Protein AF-A0AAD9ZZ62-F1 (afdb_monomer_lite)

Sequence (257 aa):
MYRARDDSSIMKVKVLEKELGNLLMMKELYWKQRSRADWMVAGDKNTNFFHARATARKRKNEIMRLVDEDGNVHEDEDDITRVVCNYFSDLFSSSLPSECDLNAATQFIRNRFDREMVDLLSSEFTSVEVRAAVFGLGPSKAPGPDGFQALLFSRSLGMWWGGISLGPISPSSVVYKVISKAIANCMKLVLTKLVSPNQSAFILGLHIFDNVIVAFEALHLLGNRKKGSKDFAALKLDMSKAYGRIKWGFVEMILRK

Foldseek 3Di:
DDDPDDVVVVVVVVVVVVVVVVVVVVVVVVVVVVVVVVCVVQCVDPDPVVVVVVVVVCVVPPCQWDAAPVGDIDRDPVVVVVRVVVVLVCLLVPDPDDPVRLCVVLVPQPFADDPVLVCLLPDDDDPVLLVCLLVVQDQADADDVVRDTSVVVSVVVVVVVVPDDDDDDDPPVVVVSSVVSSSVVSVLVCCVVRDDPQDQPPHPPRDPVVNVVVVVVVVVVLVPDDPDPDNDDDDDDDDDPVVSNDDPVSVVVRNVD

InterPro domains:
  IPR052343 Diverse Retrotransposon and Effector-Associated Protein [PTHR46890] (51-254)

pLDDT: mean 72.09, std 13.04, range [35.94, 93.75]

Radius of gyration: 29.81 Å; chains: 1; bounding box: 63×67×81 Å

Secondary structure (DSSP, 8-state):
------HHHHHHHHHHHHHHHHHHHHHHHHHHHHHTHHHHHHSSS--HHHHHHHHHHHHHH----EE-TTS-EE-SHHHHHHHHHHHHHHHHH-----HHHHHHHHTT------HHHHHHHHSPPPHHHHHHHHHTS-TTPPP-TT---HHHHHHHHHHHTTT--------HHHHHHHHHHHHHHHHHHHHHHHS-TT--TTSTT--HHHHHHHHHHHHHHHHT--SSS----------TTGGGS--HHHHHHHHH-

Structure (mmCIF, N/CA/C/O backbone):
data_AF-A0AAD9ZZ62-F1
#
_entry.id   AF-A0AAD9ZZ62-F1
#
loop_
_atom_site.group_PDB
_atom_site.id
_atom_site.type_symbol
_atom_site.label_atom_id
_atom_site.label_alt_id
_atom_site.label_comp_id
_atom_site.label_asym_id
_atom_site.label_entity_id
_atom_site.label_seq_id
_atom_site.pdbx_PDB_ins_code
_atom_site.Cartn_x
_atom_site.Cartn_y
_atom_site.Cartn_z
_atom_site.occupancy
_atom_site.B_iso_or_equiv
_atom_site.auth_seq_id
_atom_site.auth_comp_id
_atom_site.auth_asym_id
_atom_site.auth_atom_id
_atom_site.pdbx_PDB_model_num
ATOM 1 N N . MET A 1 1 ? 39.679 37.013 55.336 1.00 39.06 1 MET A N 1
ATOM 2 C CA . MET A 1 1 ? 39.313 35.772 56.055 1.00 39.06 1 MET A CA 1
ATOM 3 C C . MET A 1 1 ? 38.484 34.898 55.128 1.00 39.06 1 MET A C 1
ATOM 5 O O . MET A 1 1 ? 37.361 35.265 54.804 1.00 39.06 1 MET A O 1
ATOM 9 N N . TYR A 1 2 ? 39.057 33.799 54.640 1.00 43.22 2 TYR A N 1
ATOM 10 C CA . TYR A 1 2 ? 38.335 32.794 53.859 1.00 43.22 2 TYR A CA 1
ATOM 11 C C . TYR A 1 2 ? 37.293 32.119 54.764 1.00 43.22 2 TYR A C 1
ATOM 13 O O . TYR A 1 2 ? 37.652 31.588 55.812 1.00 43.22 2 TYR A O 1
ATOM 21 N N . ARG A 1 3 ? 36.005 32.172 54.393 1.00 55.84 3 ARG A N 1
ATOM 22 C CA . ARG A 1 3 ? 34.944 31.416 55.077 1.00 55.84 3 ARG A CA 1
ATOM 23 C C . ARG A 1 3 ? 35.266 29.928 54.935 1.00 55.84 3 ARG A C 1
ATOM 25 O O . ARG A 1 3 ? 35.306 29.428 53.812 1.00 55.84 3 ARG A O 1
ATOM 32 N N . ALA A 1 4 ? 35.525 29.257 56.056 1.00 57.19 4 ALA A N 1
ATOM 33 C CA . ALA A 1 4 ? 35.672 27.810 56.108 1.00 57.19 4 ALA A CA 1
ATOM 34 C C . ALA A 1 4 ? 34.450 27.176 55.429 1.00 57.19 4 ALA A C 1
ATOM 36 O O . ALA A 1 4 ? 33.310 27.469 55.795 1.00 57.19 4 ALA A O 1
ATOM 37 N N . ARG A 1 5 ? 34.684 26.383 54.378 1.00 59.97 5 ARG A N 1
ATOM 38 C CA . ARG A 1 5 ? 33.628 25.566 53.783 1.00 59.97 5 ARG A CA 1
ATOM 39 C C . ARG A 1 5 ? 33.163 24.595 54.864 1.00 59.97 5 ARG A C 1
ATOM 41 O O . ARG A 1 5 ? 33.974 23.862 55.408 1.00 59.97 5 ARG A O 1
ATOM 48 N N . ASP A 1 6 ? 31.879 24.646 55.182 1.00 68.69 6 ASP A N 1
ATOM 49 C CA . ASP A 1 6 ? 31.236 23.776 56.159 1.00 68.69 6 ASP A CA 1
ATOM 50 C C . ASP A 1 6 ? 31.351 22.304 55.716 1.00 68.69 6 ASP A C 1
ATOM 52 O O . ASP A 1 6 ? 30.724 21.883 54.738 1.00 68.69 6 ASP A O 1
ATOM 56 N N . ASP A 1 7 ? 32.179 21.529 56.421 1.00 71.62 7 ASP A N 1
ATOM 57 C CA . ASP A 1 7 ? 32.436 20.109 56.148 1.00 71.62 7 ASP A CA 1
ATOM 58 C C . ASP A 1 7 ? 31.151 19.264 56.181 1.00 71.62 7 ASP A C 1
ATOM 60 O O . ASP A 1 7 ? 31.030 18.285 55.439 1.00 71.62 7 ASP A O 1
ATOM 64 N N . SER A 1 8 ? 30.143 19.677 56.960 1.00 76.06 8 SER A N 1
ATOM 65 C CA . SER A 1 8 ? 28.822 19.032 57.004 1.00 76.06 8 SER A CA 1
ATOM 66 C C . SER A 1 8 ? 28.089 19.156 55.669 1.00 76.06 8 SER A C 1
ATOM 68 O O . SER A 1 8 ? 27.498 18.197 55.164 1.00 76.06 8 SER A O 1
ATOM 70 N N . SER A 1 9 ? 28.179 20.331 55.048 1.00 74.81 9 SER A N 1
ATOM 71 C CA . SER A 1 9 ? 27.591 20.599 53.738 1.00 74.81 9 SER A CA 1
ATOM 72 C C . SER A 1 9 ? 28.303 19.810 52.631 1.00 74.81 9 SER A C 1
ATOM 74 O O . SER A 1 9 ? 27.642 19.238 51.765 1.00 74.81 9 SER A O 1
ATOM 76 N N . ILE A 1 10 ? 29.634 19.685 52.695 1.00 80.19 10 ILE A N 1
ATOM 77 C CA . ILE A 1 10 ? 30.416 18.859 51.754 1.00 80.19 10 ILE A CA 1
ATOM 78 C C . ILE A 1 10 ? 30.042 17.377 51.885 1.00 80.19 10 ILE A C 1
ATOM 80 O O . ILE A 1 10 ? 29.904 16.674 50.881 1.00 80.19 10 ILE A O 1
ATOM 84 N N . MET A 1 11 ? 29.855 16.890 53.112 1.00 81.75 11 MET A N 1
ATOM 85 C CA . MET A 1 11 ? 29.499 15.495 53.363 1.00 81.75 11 MET A CA 1
ATOM 86 C C . MET A 1 11 ? 28.097 15.160 52.837 1.00 81.75 11 MET A C 1
ATOM 88 O O . MET A 1 11 ? 27.914 14.111 52.221 1.00 81.75 11 MET A O 1
ATOM 92 N N . LYS A 1 12 ? 27.130 16.075 52.986 1.00 83.69 12 LYS A N 1
ATOM 93 C CA . LYS A 1 12 ? 25.776 15.926 52.420 1.00 83.69 12 LYS A CA 1
ATOM 94 C C . LYS A 1 12 ? 25.781 15.866 50.894 1.00 83.69 12 LYS A C 1
ATOM 96 O O . LYS A 1 12 ? 25.096 15.019 50.328 1.00 83.69 12 LYS A O 1
ATOM 101 N N . VAL A 1 13 ? 26.573 16.713 50.233 1.00 85.12 13 VAL A N 1
ATOM 102 C CA . VAL A 1 13 ? 26.699 16.697 48.764 1.00 85.12 13 VAL A CA 1
ATOM 103 C C . VAL A 1 13 ? 27.231 15.345 48.281 1.00 85.12 13 VAL A C 1
ATOM 105 O O . VAL A 1 13 ? 26.630 14.741 47.399 1.00 85.12 13 VAL A O 1
ATOM 108 N N . LYS A 1 14 ? 28.274 14.805 48.925 1.00 84.12 14 LYS A N 1
ATOM 109 C CA . LYS A 1 14 ? 28.841 13.492 48.564 1.00 84.12 14 LYS A CA 1
ATOM 110 C C . LYS A 1 14 ? 27.854 12.332 48.729 1.00 84.12 14 LYS A C 1
ATOM 112 O O . LYS A 1 14 ? 27.876 11.387 47.943 1.00 84.12 14 LYS A O 1
ATOM 117 N N . VAL A 1 15 ? 27.002 12.377 49.755 1.00 92.12 15 VAL A N 1
ATOM 118 C CA . VAL A 1 15 ? 25.965 11.353 49.969 1.00 92.12 15 VAL A CA 1
ATOM 119 C C . VAL A 1 15 ? 24.901 11.427 48.876 1.00 92.12 15 VAL A C 1
ATOM 121 O O . VAL A 1 15 ? 24.577 10.402 48.280 1.00 92.12 15 VAL A O 1
ATOM 124 N N . LEU A 1 16 ? 24.423 12.632 48.554 1.00 88.44 16 LEU A N 1
ATOM 125 C CA . LEU A 1 16 ? 23.418 12.841 47.508 1.00 88.44 16 LEU A CA 1
ATOM 126 C C . LEU A 1 16 ? 23.942 12.460 46.117 1.00 88.44 16 LEU A C 1
ATOM 128 O O . LEU A 1 16 ? 23.209 11.864 45.334 1.00 88.44 16 LEU A O 1
ATOM 132 N N . GLU A 1 17 ? 25.213 12.734 45.813 1.00 89.62 17 GLU A N 1
ATOM 133 C CA . GLU A 1 17 ? 25.855 12.286 44.568 1.00 89.62 17 GLU A CA 1
ATOM 134 C C . GLU A 1 17 ? 25.886 10.756 44.460 1.00 89.62 17 GLU A C 1
ATOM 136 O O . GLU A 1 17 ? 25.609 10.196 43.396 1.00 89.62 17 GLU A O 1
ATOM 141 N N . LYS A 1 18 ? 26.164 10.062 45.570 1.00 93.75 18 LYS A N 1
ATOM 142 C CA . LYS A 1 18 ? 26.158 8.595 45.618 1.00 93.75 18 LYS A CA 1
ATOM 143 C C . LYS A 1 18 ? 24.750 8.024 45.441 1.00 93.75 18 LYS A C 1
ATOM 145 O O . LYS A 1 18 ? 24.569 7.058 44.700 1.00 93.75 18 LYS A O 1
ATOM 150 N N . GLU A 1 19 ? 23.753 8.614 46.095 1.00 93.44 19 GLU A N 1
ATOM 151 C CA . GLU A 1 19 ? 22.349 8.221 45.931 1.00 93.44 19 GLU A CA 1
ATOM 152 C C . GLU A 1 19 ? 21.858 8.459 44.501 1.00 93.44 19 GLU A C 1
ATOM 154 O O . GLU A 1 19 ? 21.236 7.575 43.910 1.00 93.44 19 GLU A O 1
ATOM 159 N N . LEU A 1 20 ? 22.202 9.604 43.907 1.00 90.94 20 LEU A N 1
ATOM 160 C CA . LEU A 1 20 ? 21.884 9.912 42.516 1.00 90.94 20 LEU A CA 1
ATOM 161 C C . LEU A 1 20 ? 22.521 8.896 41.559 1.00 90.94 20 LEU A C 1
ATOM 163 O O . LEU A 1 20 ? 21.843 8.412 40.653 1.00 90.94 20 LEU A O 1
ATOM 167 N N . GLY A 1 21 ? 23.785 8.523 41.783 1.00 92.62 21 GLY A N 1
ATOM 168 C CA . GLY A 1 21 ? 24.468 7.485 41.007 1.00 92.62 21 GLY A CA 1
ATOM 169 C C . GLY A 1 21 ? 23.744 6.136 41.060 1.00 92.62 21 GLY A C 1
ATOM 170 O O . GLY A 1 21 ? 23.514 5.513 40.022 1.00 92.62 21 GLY A O 1
ATOM 171 N N . ASN A 1 22 ? 23.293 5.721 42.246 1.00 93.06 22 ASN A N 1
ATOM 172 C CA . ASN A 1 22 ? 22.526 4.484 42.414 1.00 93.06 22 ASN A CA 1
ATOM 173 C C . ASN A 1 22 ? 21.172 4.537 41.689 1.00 93.06 22 ASN A C 1
ATOM 175 O O . ASN A 1 22 ? 20.790 3.577 41.017 1.00 93.06 22 ASN A O 1
ATOM 179 N N . LEU A 1 23 ? 20.455 5.662 41.783 1.00 90.75 23 LEU A N 1
ATOM 180 C CA . LEU A 1 23 ? 19.170 5.851 41.103 1.00 90.75 23 LEU A CA 1
ATOM 181 C C . LEU A 1 23 ? 19.322 5.845 39.579 1.00 90.75 23 LEU A C 1
ATOM 183 O O . LEU A 1 23 ? 18.497 5.249 38.884 1.00 90.75 23 LEU A O 1
ATOM 187 N N . LEU A 1 24 ? 20.378 6.469 39.052 1.00 85.06 24 LEU A N 1
ATOM 188 C CA . LEU A 1 24 ? 20.689 6.448 37.623 1.00 85.06 24 LEU A CA 1
ATOM 189 C C . LEU A 1 24 ? 21.005 5.029 37.147 1.00 85.06 24 LEU A C 1
ATOM 191 O O . LEU A 1 24 ? 20.433 4.596 36.150 1.00 85.06 24 LEU A O 1
ATOM 195 N N . MET A 1 25 ? 21.804 4.268 37.898 1.00 88.12 25 MET A N 1
ATOM 196 C CA . MET A 1 25 ? 22.108 2.872 37.573 1.00 88.12 25 MET A CA 1
ATOM 197 C C . MET A 1 25 ? 20.857 1.980 37.607 1.00 88.12 25 MET A C 1
ATOM 199 O O . MET A 1 25 ? 20.641 1.174 36.700 1.00 88.12 25 MET A O 1
ATOM 203 N N . MET A 1 26 ? 19.983 2.142 38.607 1.00 84.88 26 MET A N 1
ATOM 204 C CA . MET A 1 26 ? 18.697 1.431 38.650 1.00 84.88 26 MET A CA 1
ATOM 205 C C . MET A 1 26 ? 17.806 1.805 37.463 1.00 84.88 26 MET A C 1
ATOM 207 O O . MET A 1 26 ? 17.164 0.933 36.878 1.00 84.88 26 MET A O 1
ATOM 211 N N . LYS A 1 27 ? 17.786 3.083 37.072 1.00 81.88 27 LYS A N 1
ATOM 212 C CA . LYS A 1 27 ? 17.042 3.565 35.904 1.00 81.88 27 LYS A CA 1
ATOM 213 C C . LYS A 1 27 ? 17.617 2.988 34.609 1.00 81.88 27 LYS A C 1
ATOM 215 O O . LYS A 1 27 ? 16.846 2.543 33.765 1.00 81.88 27 LYS A O 1
ATOM 220 N N . GLU A 1 28 ? 18.936 2.922 34.455 1.00 78.12 28 GLU A N 1
ATOM 221 C CA . GLU A 1 28 ? 19.589 2.279 33.309 1.00 78.12 28 GLU A CA 1
ATOM 222 C C . GLU A 1 28 ? 19.266 0.789 33.224 1.00 78.12 28 GLU A C 1
ATOM 224 O O . GLU A 1 28 ? 18.876 0.315 32.160 1.00 78.12 28 GLU A O 1
ATOM 229 N N . LEU A 1 29 ? 19.343 0.053 34.336 1.00 78.38 29 LEU A N 1
ATOM 230 C CA . LEU A 1 29 ? 18.958 -1.361 34.387 1.00 78.38 29 LEU A CA 1
ATOM 231 C C . LEU A 1 29 ? 17.477 -1.557 34.043 1.00 78.38 29 LEU A C 1
ATOM 233 O O . LEU A 1 29 ? 17.135 -2.444 33.258 1.00 78.38 29 LEU A O 1
ATOM 237 N N . TYR A 1 30 ? 16.608 -0.694 34.566 1.00 79.62 30 TYR A N 1
ATOM 238 C CA . TYR A 1 30 ? 15.181 -0.681 34.256 1.00 79.62 30 TYR A CA 1
ATOM 239 C C . TYR A 1 30 ? 14.919 -0.456 32.759 1.00 79.62 30 TYR A C 1
ATOM 241 O O . TYR A 1 30 ? 14.157 -1.198 32.132 1.00 79.62 30 TYR A O 1
ATOM 249 N N . TRP A 1 31 ? 15.584 0.530 32.148 1.00 66.25 31 TRP A N 1
ATOM 250 C CA . TRP A 1 31 ? 15.459 0.796 30.714 1.00 66.25 31 TRP A CA 1
ATOM 251 C C . TRP A 1 31 ? 16.121 -0.279 29.856 1.00 66.25 31 TRP A C 1
ATOM 253 O O . TRP A 1 31 ? 15.581 -0.599 28.802 1.00 66.25 31 TRP A O 1
ATOM 263 N N . LYS A 1 32 ? 17.213 -0.901 30.310 1.00 69.56 32 LYS A N 1
ATOM 264 C CA . LYS A 1 32 ? 17.862 -2.038 29.639 1.00 69.56 32 LYS A CA 1
ATOM 265 C C . LYS A 1 32 ? 16.954 -3.271 29.604 1.00 69.56 32 LYS A C 1
ATOM 267 O O . LYS A 1 32 ? 16.854 -3.925 28.570 1.00 69.56 32 LYS A O 1
ATOM 272 N N . GLN A 1 33 ? 16.229 -3.555 30.687 1.00 65.31 33 GLN A N 1
ATOM 273 C CA . GLN A 1 33 ? 15.218 -4.619 30.701 1.00 65.31 33 GLN A CA 1
ATOM 274 C C . GLN A 1 33 ? 14.032 -4.300 29.776 1.00 65.31 33 GLN A C 1
ATOM 276 O O . GLN A 1 33 ? 13.559 -5.179 29.051 1.00 65.31 33 GLN A O 1
ATOM 281 N N . ARG A 1 34 ? 13.560 -3.043 29.744 1.00 65.75 34 ARG A N 1
ATOM 282 C CA . ARG A 1 34 ? 12.452 -2.623 28.860 1.00 65.75 34 ARG A CA 1
ATOM 283 C C . ARG A 1 34 ? 12.842 -2.521 27.388 1.00 65.75 34 ARG A C 1
ATOM 285 O O . ARG A 1 34 ? 11.991 -2.775 26.538 1.00 65.75 34 ARG A O 1
ATOM 292 N N . SER A 1 35 ? 14.091 -2.176 27.078 1.00 65.94 35 SER A N 1
ATOM 293 C CA . SER A 1 35 ? 14.568 -2.010 25.700 1.00 65.94 35 SER A CA 1
ATOM 294 C C . SER A 1 35 ? 14.632 -3.328 24.937 1.00 65.94 35 SER A C 1
ATOM 296 O O . SER A 1 35 ? 14.708 -3.313 23.711 1.00 65.94 35 SER A O 1
ATOM 298 N N . ARG A 1 36 ? 14.583 -4.470 25.645 1.00 61.28 36 ARG A N 1
ATOM 299 C CA . ARG A 1 36 ? 14.732 -5.806 25.056 1.00 61.28 36 ARG A CA 1
ATOM 300 C C . ARG A 1 36 ? 16.012 -5.909 24.208 1.00 61.28 36 ARG A C 1
ATOM 302 O O . ARG A 1 36 ? 16.045 -6.668 23.251 1.00 61.28 36 ARG A O 1
ATOM 309 N N . ALA A 1 37 ? 17.082 -5.182 24.534 1.00 56.62 37 ALA A N 1
ATOM 310 C CA . ALA A 1 37 ? 18.334 -5.260 23.772 1.00 56.62 37 ALA A CA 1
ATOM 311 C C . ALA A 1 37 ? 18.908 -6.693 23.743 1.00 56.62 37 ALA A C 1
ATOM 313 O O . ALA A 1 37 ? 19.398 -7.144 22.710 1.00 56.62 37 ALA A O 1
ATOM 314 N N . ASP A 1 38 ? 18.727 -7.458 24.826 1.00 54.91 38 ASP A N 1
ATOM 315 C CA . ASP A 1 38 ? 19.093 -8.879 24.880 1.00 54.91 38 ASP A CA 1
ATOM 316 C C . ASP A 1 38 ? 18.271 -9.743 23.901 1.00 54.91 38 ASP A C 1
ATOM 318 O O . ASP A 1 38 ? 18.786 -10.725 23.372 1.00 54.91 38 ASP A O 1
ATOM 322 N N . TRP A 1 39 ? 17.025 -9.361 23.572 1.00 55.59 39 TRP A N 1
ATOM 323 C CA . TRP A 1 39 ? 16.244 -10.009 22.504 1.00 55.59 39 TRP A CA 1
ATOM 324 C C . TRP A 1 39 ? 16.904 -9.825 21.137 1.00 55.59 39 TRP A C 1
ATOM 326 O O . TRP A 1 39 ? 16.922 -10.765 20.349 1.00 55.59 39 TRP A O 1
ATOM 336 N N . MET A 1 40 ? 17.473 -8.649 20.871 1.00 50.44 40 MET A N 1
ATOM 337 C CA . MET A 1 40 ? 18.121 -8.346 19.594 1.00 50.44 40 MET A CA 1
ATOM 338 C C . MET A 1 40 ? 19.390 -9.188 19.388 1.00 50.44 40 MET A C 1
ATOM 340 O O . MET A 1 40 ? 19.696 -9.569 18.266 1.00 50.44 40 MET A O 1
ATOM 344 N N . VAL A 1 41 ? 20.098 -9.533 20.471 1.00 57.47 41 VAL A N 1
ATOM 345 C CA . VAL A 1 41 ? 21.346 -10.317 20.415 1.00 57.47 41 VAL A CA 1
ATOM 346 C C . VAL A 1 41 ? 21.102 -11.827 20.521 1.00 57.47 41 VAL A C 1
ATOM 348 O O . VAL A 1 41 ? 21.755 -12.606 19.827 1.00 57.47 41 VAL A O 1
ATOM 351 N N . ALA A 1 42 ? 20.190 -12.265 21.394 1.00 57.53 42 ALA A N 1
ATOM 352 C CA . ALA A 1 42 ? 19.920 -13.686 21.635 1.00 57.53 42 ALA A CA 1
ATOM 353 C C . ALA A 1 42 ? 18.839 -14.268 20.712 1.00 57.53 42 ALA A C 1
ATOM 355 O O . ALA A 1 42 ? 18.819 -15.478 20.489 1.00 57.53 42 ALA A O 1
ATOM 356 N N . GLY A 1 43 ? 17.945 -13.426 20.184 1.00 54.88 43 GLY A N 1
ATOM 357 C CA . GLY A 1 43 ? 16.888 -13.819 19.252 1.00 54.88 43 GLY A CA 1
ATOM 358 C C . GLY A 1 43 ? 17.352 -13.976 17.803 1.00 54.88 43 GLY A C 1
ATOM 359 O O . GLY A 1 43 ? 16.657 -14.629 17.040 1.00 54.88 43 GLY A O 1
ATOM 360 N N . ASP A 1 44 ? 18.502 -13.414 17.428 1.00 51.66 44 ASP A N 1
ATOM 361 C CA . ASP A 1 44 ? 19.082 -13.567 16.080 1.00 51.66 44 ASP A CA 1
ATOM 362 C C . ASP A 1 44 ? 20.054 -14.762 15.992 1.00 51.66 44 ASP A C 1
ATOM 364 O O . ASP A 1 44 ? 20.408 -15.247 14.921 1.00 51.66 44 ASP A O 1
ATOM 368 N N . LYS A 1 45 ? 20.475 -15.286 17.149 1.00 60.31 45 LYS A N 1
ATOM 369 C CA . LYS A 1 45 ? 21.353 -16.454 17.261 1.00 60.31 45 LYS A CA 1
ATOM 370 C C . LYS A 1 45 ? 20.532 -17.721 17.485 1.00 60.31 45 LYS A C 1
ATOM 372 O O . LYS A 1 45 ? 19.495 -17.693 18.144 1.00 60.31 45 LYS A O 1
ATOM 377 N N . ASN A 1 46 ? 21.056 -18.850 17.008 1.00 64.12 46 ASN A N 1
ATOM 378 C CA . ASN A 1 46 ? 20.499 -20.190 17.204 1.00 64.12 46 ASN A CA 1
ATOM 379 C C . ASN A 1 46 ? 20.600 -20.635 18.683 1.00 64.12 46 ASN A C 1
ATOM 381 O O . ASN A 1 46 ? 21.419 -21.475 19.045 1.00 64.12 46 ASN A O 1
ATOM 385 N N . THR A 1 47 ? 19.829 -19.997 19.562 1.00 74.25 47 THR A N 1
ATOM 386 C CA . THR A 1 47 ? 19.817 -20.237 21.008 1.00 74.25 47 THR A CA 1
ATOM 387 C C . THR A 1 47 ? 18.566 -21.009 21.421 1.00 74.25 47 THR A C 1
ATOM 389 O O . THR A 1 47 ? 17.513 -20.909 20.789 1.00 74.25 47 THR A O 1
ATOM 392 N N . ASN A 1 48 ? 18.630 -21.722 22.549 1.00 73.25 48 ASN A N 1
ATOM 393 C CA . ASN A 1 48 ? 17.452 -22.373 23.140 1.00 73.25 48 ASN A CA 1
ATOM 394 C C . ASN A 1 48 ? 16.314 -21.374 23.416 1.00 73.25 48 ASN A C 1
ATOM 396 O O . ASN A 1 48 ? 15.141 -21.717 23.295 1.00 73.25 48 ASN A O 1
ATOM 400 N N . PHE A 1 49 ? 16.653 -20.119 23.732 1.00 68.31 49 PHE A N 1
ATOM 401 C CA . PHE A 1 49 ? 15.688 -19.039 23.926 1.00 68.31 49 PHE A CA 1
ATOM 402 C C . PHE A 1 49 ? 14.937 -18.685 22.630 1.00 68.31 49 PHE A C 1
ATOM 404 O O . PHE A 1 49 ? 13.713 -18.532 22.657 1.00 68.31 49 PHE A O 1
ATOM 411 N N . PHE A 1 50 ? 15.640 -18.608 21.492 1.00 67.56 50 PHE A N 1
ATOM 412 C CA . PHE A 1 50 ? 15.026 -18.401 20.175 1.00 67.56 50 PHE A CA 1
ATOM 413 C C . PHE A 1 50 ? 14.040 -19.525 19.834 1.00 67.56 50 PHE A C 1
ATOM 415 O O . PHE A 1 50 ? 12.878 -19.247 19.530 1.00 67.56 50 PHE A O 1
ATOM 422 N N . HIS A 1 51 ? 14.459 -20.786 19.977 1.00 77.00 51 HIS A N 1
ATOM 423 C CA . HIS A 1 51 ? 13.612 -21.951 19.686 1.00 77.00 51 HIS A CA 1
ATOM 424 C C . HIS A 1 51 ? 12.409 -22.067 20.614 1.00 77.00 51 HIS A C 1
ATOM 426 O O . HIS A 1 51 ? 11.292 -22.302 20.148 1.00 77.00 51 HIS A O 1
ATOM 432 N N . ALA A 1 52 ? 12.591 -21.828 21.914 1.00 76.94 52 ALA A N 1
ATOM 433 C CA . ALA A 1 52 ? 11.490 -21.808 22.872 1.00 76.94 52 ALA A CA 1
ATOM 434 C C . ALA A 1 52 ? 10.452 -20.737 22.502 1.00 76.94 52 ALA A C 1
ATOM 436 O O . ALA A 1 52 ? 9.243 -20.976 22.557 1.00 76.94 52 ALA A O 1
ATOM 437 N N . ARG A 1 53 ? 10.906 -19.560 22.057 1.00 73.94 53 ARG A N 1
ATOM 438 C CA . ARG A 1 53 ? 10.020 -18.460 21.664 1.00 73.94 53 ARG A CA 1
ATOM 439 C C . ARG A 1 53 ? 9.341 -18.691 20.316 1.00 73.94 53 ARG A C 1
ATOM 441 O O . ARG A 1 53 ? 8.162 -18.360 20.192 1.00 73.94 53 ARG A O 1
ATOM 448 N N . ALA A 1 54 ? 10.047 -19.244 19.332 1.00 69.19 54 ALA A N 1
ATOM 449 C CA . ALA A 1 54 ? 9.483 -19.636 18.042 1.00 69.19 54 ALA A CA 1
ATOM 450 C C . ALA A 1 54 ? 8.406 -20.713 18.226 1.00 69.19 54 ALA A C 1
ATOM 452 O O . ALA A 1 54 ? 7.305 -20.575 17.698 1.00 69.19 54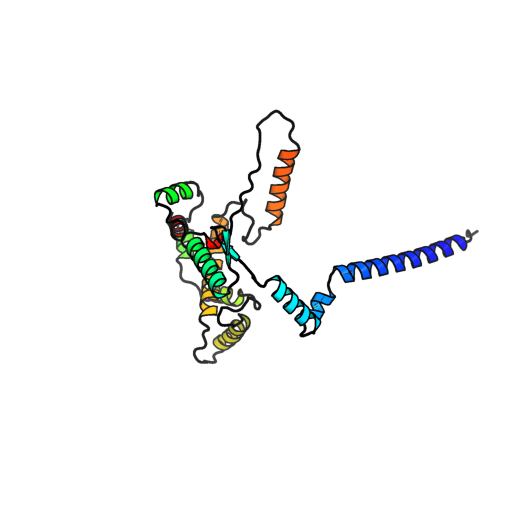 ALA A O 1
ATOM 453 N N . THR A 1 55 ? 8.669 -21.703 19.081 1.00 80.06 55 THR A N 1
ATOM 454 C CA . THR A 1 55 ? 7.705 -22.749 19.452 1.00 80.06 55 THR A CA 1
ATOM 455 C C . THR A 1 55 ? 6.492 -22.164 20.175 1.00 80.06 55 THR A C 1
ATOM 457 O O . THR A 1 55 ? 5.358 -22.481 19.829 1.00 80.06 55 THR A O 1
ATOM 460 N N . ALA A 1 56 ? 6.693 -21.251 21.132 1.00 78.56 56 ALA A N 1
ATOM 461 C CA . ALA A 1 56 ? 5.590 -20.570 21.814 1.00 78.56 56 ALA A CA 1
ATOM 462 C C . ALA A 1 56 ? 4.749 -19.703 20.859 1.00 78.56 56 ALA A C 1
ATOM 464 O O . ALA A 1 56 ? 3.531 -19.625 21.005 1.00 78.56 56 ALA A O 1
ATOM 465 N N . ARG A 1 57 ? 5.381 -19.064 19.865 1.00 76.62 57 ARG A N 1
ATOM 466 C CA . ARG A 1 57 ? 4.675 -18.347 18.793 1.00 76.62 57 ARG A CA 1
ATOM 467 C C . ARG A 1 57 ? 3.896 -19.293 17.891 1.00 76.62 57 ARG A C 1
ATOM 469 O O . ARG A 1 57 ? 2.758 -18.966 17.585 1.00 76.62 57 ARG A O 1
ATOM 476 N N . LYS A 1 58 ? 4.477 -20.436 17.507 1.00 75.44 58 LYS A N 1
ATOM 477 C CA . LYS A 1 58 ? 3.786 -21.469 16.728 1.00 75.44 58 LYS A CA 1
ATOM 478 C C . LYS A 1 58 ? 2.515 -21.902 17.457 1.00 75.44 58 LYS A C 1
ATOM 480 O O . LYS A 1 58 ? 1.446 -21.698 16.914 1.00 75.44 58 LYS A O 1
ATOM 485 N N . ARG A 1 59 ? 2.621 -22.318 18.726 1.00 76.69 59 ARG A N 1
ATOM 486 C CA . ARG A 1 59 ? 1.467 -22.730 19.554 1.00 76.69 59 ARG A CA 1
ATOM 487 C C . ARG A 1 59 ? 0.385 -21.655 19.685 1.00 76.69 59 ARG A C 1
ATOM 489 O O . ARG A 1 59 ? -0.789 -21.974 19.756 1.00 76.69 59 ARG A O 1
ATOM 496 N N . LYS A 1 60 ? 0.769 -20.375 19.760 1.00 73.75 60 LYS A N 1
ATOM 497 C CA . LYS A 1 60 ? -0.195 -19.267 19.867 1.00 73.75 60 LYS A CA 1
ATOM 498 C C . LYS A 1 60 ? -0.889 -18.951 18.537 1.00 73.75 60 LYS A C 1
ATOM 500 O O . LYS A 1 60 ? -2.020 -18.479 18.548 1.00 73.75 60 LYS A O 1
ATOM 505 N N . ASN A 1 61 ? -0.184 -19.132 17.425 1.00 74.25 61 ASN A N 1
ATOM 506 C CA . ASN A 1 61 ? -0.673 -18.802 16.089 1.00 74.25 61 ASN A CA 1
ATOM 507 C C . ASN A 1 61 ? -1.264 -20.019 15.360 1.00 74.25 61 ASN A C 1
ATOM 509 O O . ASN A 1 61 ? -1.702 -19.877 14.223 1.00 74.25 61 ASN A O 1
ATOM 513 N N . GLU A 1 62 ? -1.234 -21.194 15.984 1.00 77.12 62 GLU A N 1
ATOM 514 C CA . GLU A 1 62 ? -1.830 -22.419 15.470 1.00 77.12 62 GLU A CA 1
ATOM 515 C C . GLU A 1 62 ? -3.351 -22.273 15.483 1.00 77.12 62 GLU A C 1
ATOM 517 O O . GLU A 1 62 ? -3.965 -21.963 16.508 1.00 77.12 62 GLU A O 1
ATOM 522 N N . ILE A 1 63 ? -3.947 -22.415 14.304 1.00 77.12 63 ILE A N 1
ATOM 523 C CA . ILE A 1 63 ? -5.387 -22.292 14.122 1.00 77.12 63 ILE A CA 1
ATOM 524 C C . ILE A 1 63 ? -5.981 -23.654 14.463 1.00 77.12 63 ILE A C 1
ATOM 526 O O . ILE A 1 63 ? -5.975 -24.556 13.639 1.00 77.12 63 ILE A O 1
ATOM 530 N N . MET A 1 64 ? -6.447 -23.793 15.702 1.00 74.88 64 MET A N 1
ATOM 531 C CA . MET A 1 64 ? -7.032 -25.043 16.206 1.00 74.88 64 MET A CA 1
ATOM 532 C C . MET A 1 64 ? -8.490 -25.235 15.780 1.00 74.88 64 MET A C 1
ATOM 534 O O . MET A 1 64 ? -8.981 -26.353 15.754 1.00 74.88 64 MET A O 1
ATOM 538 N N . ARG A 1 65 ? -9.208 -24.133 15.540 1.00 81.56 65 ARG A N 1
ATOM 539 C CA . ARG A 1 65 ? -10.619 -24.151 15.155 1.00 81.56 65 ARG A CA 1
ATOM 540 C C . ARG A 1 65 ? -10.986 -22.905 14.368 1.00 81.56 65 ARG A C 1
ATOM 542 O O . ARG A 1 65 ? -10.500 -21.813 14.686 1.00 81.56 65 ARG A O 1
ATOM 549 N N . LEU A 1 66 ? -11.878 -23.055 13.400 1.00 82.94 66 LEU A N 1
ATOM 550 C CA . LEU A 1 66 ? -12.515 -21.952 12.683 1.00 82.94 66 LEU A CA 1
ATOM 551 C C . LEU A 1 66 ? -14.030 -22.041 12.822 1.00 82.94 66 LEU A C 1
ATOM 553 O O . LEU A 1 66 ? -14.583 -23.125 12.945 1.00 82.94 66 LEU A O 1
ATOM 557 N N . VAL A 1 67 ? -14.686 -20.885 12.821 1.00 82.56 67 VAL A N 1
ATOM 558 C CA . VAL A 1 67 ? -16.146 -20.791 12.770 1.00 82.56 67 VAL A CA 1
ATOM 559 C C . VAL A 1 67 ? -16.508 -20.249 11.395 1.00 82.56 67 VAL A C 1
ATOM 561 O O . VAL A 1 67 ? -15.925 -19.243 10.981 1.00 82.56 67 VAL A O 1
ATOM 564 N N . ASP A 1 68 ? -17.390 -20.940 10.680 1.00 80.88 68 ASP A N 1
ATOM 565 C CA . ASP A 1 68 ? -17.874 -20.501 9.369 1.00 80.88 68 ASP A CA 1
ATOM 566 C C . ASP A 1 68 ? -18.944 -19.393 9.480 1.00 80.88 68 ASP A C 1
ATOM 568 O O . ASP A 1 68 ? -19.274 -18.923 10.572 1.00 80.88 68 ASP A O 1
ATOM 572 N N . GLU A 1 69 ? -19.452 -18.927 8.334 1.00 76.94 69 GLU A N 1
ATOM 573 C CA . GLU A 1 69 ? -20.489 -17.882 8.272 1.00 76.94 69 GLU A CA 1
ATOM 574 C C . GLU A 1 69 ? -21.853 -18.358 8.803 1.00 76.94 69 GLU A C 1
ATOM 576 O O . GLU A 1 69 ? -22.641 -17.539 9.278 1.00 76.94 69 GLU A O 1
ATOM 581 N N . ASP A 1 70 ? -22.094 -19.671 8.796 1.00 80.50 70 ASP A N 1
ATOM 582 C CA . ASP A 1 70 ? -23.307 -20.317 9.307 1.00 80.50 70 ASP A CA 1
ATOM 583 C C . ASP A 1 70 ? -23.222 -20.621 10.819 1.00 80.50 70 ASP A C 1
ATOM 585 O O . ASP A 1 70 ? -24.192 -21.075 11.430 1.00 80.50 70 ASP A O 1
ATOM 589 N N . GLY A 1 71 ? -22.078 -20.336 11.451 1.00 80.12 71 GLY A N 1
ATOM 590 C CA . GLY A 1 71 ? -21.833 -20.534 12.879 1.00 80.12 71 GLY A CA 1
ATOM 591 C C . GLY A 1 71 ? -21.356 -21.938 13.268 1.00 80.12 71 GLY A C 1
ATOM 592 O O . GLY A 1 71 ? -21.255 -22.220 14.466 1.00 80.12 71 GLY A O 1
ATOM 593 N N . ASN A 1 72 ? -21.035 -22.812 12.312 1.00 85.19 72 ASN A N 1
ATOM 594 C CA . ASN A 1 72 ? -20.494 -24.143 12.589 1.00 85.19 72 ASN A CA 1
ATOM 595 C C . ASN A 1 72 ? -18.997 -24.080 12.901 1.00 85.19 72 ASN A C 1
ATOM 597 O O . ASN A 1 72 ? -18.246 -23.293 12.321 1.00 85.19 72 ASN A O 1
ATOM 601 N N . VAL A 1 73 ? -18.557 -24.941 13.820 1.00 85.50 73 VAL A N 1
ATOM 602 C CA . VAL A 1 73 ? -17.159 -25.037 14.254 1.00 85.50 73 VAL A CA 1
ATOM 603 C C . VAL A 1 73 ? -16.461 -26.158 13.489 1.00 85.50 73 VAL A C 1
ATOM 605 O O . VAL A 1 73 ? -16.904 -27.302 13.527 1.00 85.50 73 VAL A O 1
ATOM 608 N N . HIS A 1 74 ? -15.345 -25.825 12.850 1.00 84.56 74 HIS A N 1
ATOM 609 C CA . HIS A 1 74 ? -14.473 -26.743 12.122 1.00 84.56 74 HIS A CA 1
ATOM 610 C C . HIS A 1 74 ? -13.165 -26.905 12.899 1.00 84.56 74 HIS A C 1
ATOM 612 O O . HIS A 1 74 ? -12.461 -25.916 13.125 1.00 84.56 74 HIS A O 1
ATOM 618 N N . GLU A 1 75 ? -12.862 -28.129 13.336 1.00 84.94 75 GLU A N 1
ATOM 619 C CA . GLU A 1 75 ? -11.645 -28.472 14.098 1.00 84.94 75 GLU A CA 1
ATOM 620 C C . GLU A 1 75 ? -10.663 -29.340 13.294 1.00 84.94 75 GLU A C 1
ATOM 622 O O . GLU A 1 75 ? -9.489 -29.414 13.649 1.00 84.94 75 GLU A O 1
ATOM 627 N N . ASP A 1 76 ? -11.124 -29.970 12.208 1.00 85.94 76 ASP A N 1
ATOM 628 C CA . ASP A 1 76 ? -10.282 -30.795 11.340 1.00 85.94 76 ASP A CA 1
ATOM 629 C C . ASP A 1 76 ? -9.464 -29.934 10.363 1.00 85.94 76 ASP A C 1
ATOM 631 O O . ASP A 1 76 ? -9.936 -28.907 9.867 1.00 85.94 76 ASP A O 1
ATOM 635 N N . GLU A 1 77 ? -8.233 -30.351 10.073 1.00 82.19 77 GLU A N 1
ATOM 636 C CA . GLU A 1 77 ? -7.282 -29.613 9.235 1.00 82.19 77 GLU A CA 1
ATOM 637 C C . GLU A 1 77 ? -7.791 -29.475 7.791 1.00 82.19 77 GLU A C 1
ATOM 639 O O . GLU A 1 77 ? -7.685 -28.397 7.191 1.00 82.19 77 GLU A O 1
ATOM 644 N N . ASP A 1 78 ? -8.421 -30.524 7.257 1.00 83.88 78 ASP A N 1
ATOM 645 C CA . ASP A 1 78 ? -9.007 -30.523 5.912 1.00 83.88 78 ASP A CA 1
ATOM 646 C C . ASP A 1 78 ? -10.228 -29.592 5.823 1.00 83.88 78 ASP A C 1
ATOM 648 O O . ASP A 1 78 ? -10.370 -28.821 4.865 1.00 83.88 78 ASP A O 1
ATOM 652 N N . ASP A 1 79 ? -11.080 -29.588 6.852 1.00 82.56 79 ASP A N 1
ATOM 653 C CA . ASP A 1 79 ? -12.254 -28.714 6.919 1.00 82.56 79 ASP A CA 1
ATOM 654 C C . ASP A 1 79 ? -11.864 -27.245 7.108 1.00 82.56 79 ASP A C 1
ATOM 656 O O . ASP A 1 79 ? -12.374 -26.372 6.400 1.00 82.56 79 ASP A O 1
ATOM 660 N N . ILE A 1 80 ? -10.893 -26.963 7.981 1.00 83.94 80 ILE A N 1
ATOM 661 C CA . ILE A 1 80 ? -10.293 -25.633 8.154 1.00 83.94 80 ILE A CA 1
ATOM 662 C C . ILE A 1 80 ? -9.732 -25.139 6.818 1.00 83.94 80 ILE A C 1
ATOM 664 O O . ILE A 1 80 ? -10.013 -24.007 6.414 1.00 83.94 80 ILE A O 1
ATOM 668 N N . THR A 1 81 ? -8.982 -25.981 6.103 1.00 83.31 81 THR A N 1
ATOM 669 C CA . THR A 1 81 ? -8.408 -25.632 4.795 1.00 83.31 81 THR A CA 1
ATOM 670 C C . THR A 1 81 ? -9.506 -25.313 3.787 1.00 83.31 81 THR A C 1
ATOM 672 O O . THR A 1 81 ? -9.433 -24.286 3.112 1.00 83.31 81 THR A O 1
ATOM 675 N N . ARG A 1 82 ? -10.565 -26.125 3.724 1.00 85.81 82 ARG A N 1
ATOM 676 C CA . ARG A 1 82 ? -11.704 -25.908 2.822 1.00 85.81 82 ARG A CA 1
ATOM 677 C C . ARG A 1 82 ? -12.445 -24.608 3.122 1.00 85.81 82 ARG A C 1
ATOM 679 O O . ARG A 1 82 ? -12.698 -23.838 2.198 1.00 85.81 82 ARG A O 1
ATOM 686 N N . VAL A 1 83 ? -12.757 -24.334 4.388 1.00 85.75 83 VAL A N 1
ATOM 687 C CA . VAL A 1 83 ? -13.429 -23.090 4.807 1.00 85.75 83 VAL A CA 1
ATOM 688 C C . VAL A 1 83 ? -12.578 -21.876 4.446 1.00 85.75 83 VAL A C 1
ATOM 690 O O . VAL A 1 83 ? -13.084 -20.908 3.879 1.00 85.75 83 VAL A O 1
ATOM 693 N N . VAL A 1 84 ? -11.269 -21.940 4.697 1.00 83.44 84 VAL A N 1
ATOM 694 C CA . VAL A 1 84 ? -10.321 -20.885 4.316 1.00 83.44 84 VAL A CA 1
ATOM 695 C C . VAL A 1 84 ? -10.281 -20.705 2.797 1.00 83.44 84 VAL A C 1
ATOM 697 O O . VAL A 1 84 ? -10.368 -19.573 2.317 1.00 83.44 84 VAL A O 1
ATOM 700 N N . CYS A 1 85 ? -10.178 -21.792 2.030 1.00 84.25 85 CYS A N 1
ATOM 701 C CA . CYS A 1 85 ? -10.161 -21.760 0.570 1.00 84.25 85 CYS A CA 1
ATOM 702 C C . CYS A 1 85 ? -11.442 -21.156 -0.007 1.00 84.25 85 CYS A C 1
ATOM 704 O O . CYS A 1 85 ? -11.343 -20.299 -0.884 1.00 84.25 85 CYS A O 1
ATOM 706 N N . ASN A 1 86 ? -12.615 -21.537 0.499 1.00 84.31 86 ASN A N 1
ATOM 707 C CA . ASN A 1 86 ? -13.899 -20.986 0.063 1.00 84.31 86 ASN A CA 1
ATOM 708 C C . ASN A 1 86 ? -13.999 -19.499 0.407 1.00 84.31 86 ASN A C 1
ATOM 710 O O . ASN A 1 86 ? -14.190 -18.681 -0.488 1.00 84.31 86 ASN A O 1
ATOM 714 N N . TYR A 1 87 ? -13.718 -19.130 1.662 1.00 81.56 87 TYR A N 1
ATOM 715 C CA . TYR A 1 87 ? -13.716 -17.735 2.101 1.00 81.56 87 TYR A CA 1
ATOM 716 C C . TYR A 1 87 ? -12.812 -16.859 1.228 1.00 81.56 87 TYR A C 1
ATOM 718 O O . TYR A 1 87 ? -13.218 -15.782 0.796 1.00 81.56 87 TYR A O 1
ATOM 726 N N . PHE A 1 88 ? -11.575 -17.289 0.954 1.00 78.12 88 PHE A N 1
ATOM 727 C CA . PHE A 1 88 ? -10.672 -16.511 0.105 1.00 78.12 88 PHE A CA 1
ATOM 728 C C . PHE A 1 88 ? -11.100 -16.531 -1.365 1.00 78.12 88 PHE A C 1
ATOM 730 O O . PHE A 1 88 ? -10.994 -15.497 -2.021 1.00 78.12 88 PHE A O 1
ATOM 737 N N . SER A 1 89 ? -11.623 -17.646 -1.877 1.00 80.38 89 SER A N 1
ATOM 738 C CA . SER A 1 89 ? -12.148 -17.719 -3.246 1.00 80.38 89 SER A CA 1
ATOM 739 C C . SER A 1 89 ? -13.294 -16.732 -3.448 1.00 80.38 89 SER A C 1
ATOM 741 O O . SER A 1 89 ? -13.266 -15.958 -4.405 1.00 80.38 89 SER A O 1
ATOM 743 N N . ASP A 1 90 ? -14.229 -16.654 -2.506 1.00 77.88 90 ASP A N 1
ATOM 744 C CA . ASP A 1 90 ? -15.348 -15.710 -2.541 1.00 77.88 90 ASP A CA 1
ATOM 745 C C . ASP A 1 90 ? -14.886 -14.268 -2.312 1.00 77.88 90 ASP A C 1
ATOM 747 O O . ASP A 1 90 ? -15.309 -13.340 -3.010 1.00 77.88 90 ASP A O 1
ATOM 751 N N . LEU A 1 91 ? -13.937 -14.061 -1.395 1.00 76.94 91 LEU A N 1
ATOM 752 C CA . LEU A 1 91 ? -13.320 -12.759 -1.145 1.00 76.94 91 LEU A CA 1
ATOM 753 C C . LEU A 1 91 ? -12.682 -12.171 -2.412 1.00 76.94 91 LEU A C 1
ATOM 755 O O . LEU A 1 91 ? -12.804 -10.967 -2.641 1.00 76.94 91 LEU A O 1
ATOM 759 N N . PHE A 1 92 ? -12.015 -12.999 -3.222 1.00 65.56 92 PHE A N 1
ATOM 760 C CA . PHE A 1 92 ? -11.385 -12.576 -4.477 1.00 65.56 92 PHE A CA 1
ATOM 761 C C . PHE A 1 92 ? -12.360 -12.562 -5.671 1.00 65.56 92 PHE A C 1
ATOM 763 O O . PHE A 1 92 ? -12.143 -11.815 -6.629 1.00 65.56 92 PHE A O 1
ATOM 770 N N . SER A 1 93 ? -13.466 -13.309 -5.608 1.00 68.88 93 SER A N 1
ATOM 771 C CA . SER A 1 93 ? -14.453 -13.407 -6.697 1.00 68.88 93 SER A CA 1
ATOM 772 C C . SER A 1 93 ? -15.600 -12.391 -6.586 1.00 68.88 93 SER A C 1
ATOM 774 O O . SER A 1 93 ? -16.151 -11.965 -7.600 1.00 68.88 93 SER A O 1
ATOM 776 N N . SER A 1 94 ? -15.935 -11.917 -5.384 1.00 57.25 94 SER A N 1
ATOM 777 C CA . SER A 1 94 ? -17.170 -11.157 -5.117 1.00 57.25 94 SER A CA 1
ATOM 778 C C . SER A 1 94 ? -17.245 -9.775 -5.782 1.00 57.25 94 SER A C 1
ATOM 780 O O . SER A 1 94 ? -16.339 -8.958 -5.649 1.00 57.25 94 SER A O 1
ATOM 782 N N . SER A 1 95 ? -18.369 -9.555 -6.476 1.00 60.53 95 SER A N 1
ATOM 783 C CA . SER A 1 95 ? -18.808 -8.442 -7.339 1.00 60.53 95 SER A CA 1
ATOM 784 C C . SER A 1 95 ? -18.143 -8.339 -8.723 1.00 60.53 95 SER A C 1
ATOM 786 O O . SER A 1 95 ? -16.974 -7.990 -8.876 1.00 60.53 95 SER A O 1
ATOM 788 N N . LEU A 1 96 ? -18.922 -8.641 -9.764 1.00 63.59 96 LEU A N 1
ATOM 789 C CA . LEU A 1 96 ? -18.743 -8.098 -11.111 1.00 63.59 96 LEU A CA 1
ATOM 790 C C . LEU A 1 96 ? -19.507 -6.767 -11.118 1.00 63.59 96 LEU A C 1
ATOM 792 O O . LEU A 1 96 ? -20.719 -6.785 -11.332 1.00 63.59 96 LEU A O 1
ATOM 796 N N . PRO A 1 97 ? -18.874 -5.632 -10.767 1.00 69.00 97 PRO A N 1
ATOM 797 C CA . PRO A 1 97 ? -19.566 -4.353 -10.808 1.00 69.00 97 PRO A CA 1
ATOM 798 C C . PRO A 1 97 ? -20.027 -4.088 -12.239 1.00 69.00 97 PRO A C 1
ATOM 800 O O . PRO A 1 97 ? -19.276 -4.321 -13.191 1.00 69.00 97 PRO A O 1
ATOM 803 N N . SER A 1 98 ? -21.265 -3.620 -12.388 1.00 74.31 98 SER A N 1
ATOM 804 C CA . SER A 1 98 ? -21.763 -3.228 -13.700 1.00 74.31 98 SER A CA 1
ATOM 805 C C . SER A 1 98 ? -20.955 -2.037 -14.225 1.00 74.31 98 SER A C 1
ATOM 807 O O . SER A 1 98 ? -20.371 -1.261 -13.461 1.00 74.31 98 SER A O 1
ATOM 809 N N . GLU A 1 99 ? -20.927 -1.853 -15.543 1.00 75.44 99 GLU A N 1
ATOM 810 C CA . GLU A 1 99 ? -20.235 -0.715 -16.159 1.00 75.44 99 GLU A CA 1
ATOM 811 C C . GLU A 1 99 ? -20.805 0.637 -15.677 1.00 75.44 99 GLU A C 1
ATOM 813 O O . GLU A 1 99 ? -20.080 1.629 -15.564 1.00 75.44 99 GLU A O 1
ATOM 818 N N . CYS A 1 100 ? -22.089 0.669 -15.300 1.00 77.56 100 CYS A N 1
ATOM 819 C CA . CYS A 1 100 ? -22.737 1.823 -14.682 1.00 77.56 100 CYS A CA 1
ATOM 820 C C . CYS A 1 100 ? -22.150 2.155 -13.301 1.00 77.56 100 CYS A C 1
ATOM 822 O O . CYS A 1 100 ? -21.837 3.319 -13.045 1.00 77.56 100 CYS A O 1
ATOM 824 N N . ASP A 1 101 ? -21.942 1.153 -12.441 1.00 78.25 101 ASP A N 1
ATOM 825 C CA . ASP A 1 101 ? -21.371 1.345 -11.099 1.00 78.25 101 ASP A CA 1
ATOM 826 C C . ASP A 1 101 ? -19.929 1.851 -11.178 1.00 78.25 101 ASP A C 1
ATOM 828 O O . ASP A 1 101 ? -19.526 2.779 -10.470 1.00 78.25 101 ASP A O 1
ATOM 832 N N . LEU A 1 102 ? -19.152 1.275 -12.098 1.00 76.31 102 LEU A N 1
ATOM 833 C CA . LEU A 1 102 ? -17.784 1.701 -12.367 1.00 76.31 102 LEU A CA 1
ATOM 834 C C . LEU A 1 102 ? -17.757 3.162 -12.837 1.00 76.31 102 LEU A C 1
ATOM 836 O O . LEU A 1 102 ? -16.975 3.976 -12.326 1.00 76.31 102 LEU A O 1
ATOM 840 N N . ASN A 1 103 ? -18.621 3.535 -13.785 1.00 79.00 103 ASN A N 1
ATOM 841 C CA . ASN A 1 103 ? -18.696 4.905 -14.291 1.00 79.00 103 ASN A CA 1
ATOM 842 C C . ASN A 1 103 ? -19.116 5.910 -13.214 1.00 79.00 103 ASN A C 1
ATOM 844 O O . ASN A 1 103 ? -18.488 6.967 -13.098 1.00 79.00 103 ASN A O 1
ATOM 848 N N . ALA A 1 104 ? -20.093 5.556 -12.380 1.00 81.00 104 ALA A N 1
ATOM 849 C CA . ALA A 1 104 ? -20.524 6.375 -11.252 1.00 81.00 104 ALA A CA 1
ATOM 850 C C . ALA A 1 104 ? -19.412 6.574 -10.206 1.00 81.00 104 ALA A C 1
ATOM 852 O O . ALA A 1 104 ? -19.302 7.654 -9.626 1.00 81.00 104 ALA A O 1
ATOM 853 N N . ALA A 1 105 ? -18.551 5.577 -9.983 1.00 78.38 105 ALA A N 1
ATOM 854 C CA . ALA A 1 105 ? -17.420 5.696 -9.063 1.00 78.38 105 ALA A CA 1
ATOM 855 C C . ALA A 1 105 ? -16.268 6.540 -9.641 1.00 78.38 105 ALA A C 1
ATOM 857 O O . ALA A 1 105 ? -15.642 7.332 -8.936 1.00 78.38 105 ALA A O 1
ATOM 858 N N . THR A 1 106 ? -15.987 6.404 -10.938 1.00 76.62 106 THR A N 1
ATOM 859 C CA . THR A 1 106 ? -14.838 7.068 -11.587 1.00 76.62 106 THR A CA 1
ATOM 860 C C . THR A 1 106 ? -15.113 8.487 -12.080 1.00 76.62 106 THR A C 1
ATOM 862 O O . THR A 1 106 ? -14.165 9.207 -12.405 1.00 76.62 106 THR A O 1
ATOM 865 N N . GLN A 1 107 ? -16.373 8.932 -12.120 1.00 78.88 107 GLN A N 1
ATOM 866 C CA . GLN A 1 107 ? -16.723 10.305 -12.513 1.00 78.88 107 GLN A CA 1
ATOM 867 C C . GLN A 1 107 ? -16.103 11.371 -11.593 1.00 78.88 107 GLN A C 1
ATOM 869 O O . GLN A 1 107 ? -15.808 12.475 -12.038 1.00 78.88 107 GLN A O 1
ATOM 874 N N . PHE A 1 108 ? -15.859 11.033 -10.323 1.00 77.06 108 PHE A N 1
ATOM 875 C CA . PHE A 1 108 ? -15.314 11.960 -9.327 1.00 77.06 108 PHE A CA 1
ATOM 876 C C . PHE A 1 108 ? -13.783 12.054 -9.343 1.00 77.06 108 PHE A C 1
ATOM 878 O O . PHE A 1 108 ? -13.207 12.888 -8.640 1.00 77.06 108 PHE A O 1
ATOM 885 N N . ILE A 1 109 ? -13.113 11.221 -10.142 1.00 77.75 109 ILE A N 1
ATOM 886 C CA . ILE A 1 109 ? -11.660 11.261 -10.307 1.00 77.75 109 ILE A CA 1
ATOM 887 C C . ILE A 1 109 ? -11.325 12.429 -11.236 1.00 77.75 109 ILE A C 1
ATOM 889 O O . ILE A 1 109 ? -11.623 12.384 -12.430 1.00 77.75 109 ILE A O 1
ATOM 893 N N . ARG A 1 110 ? -10.737 13.485 -10.661 1.00 72.69 110 ARG A N 1
ATOM 894 C CA . ARG A 1 110 ? -10.413 14.736 -11.365 1.00 72.69 110 ARG A CA 1
ATOM 895 C C . ARG A 1 110 ? -9.094 14.678 -12.133 1.00 72.69 110 ARG A C 1
ATOM 897 O O . ARG A 1 110 ? -9.012 15.234 -13.219 1.00 72.69 110 ARG A O 1
ATOM 904 N N 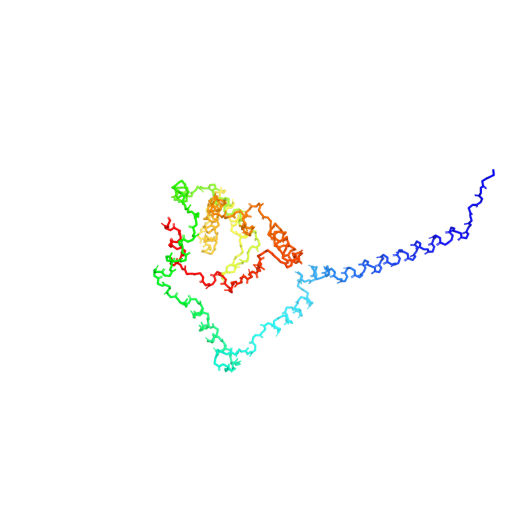. ASN A 1 111 ? -8.087 14.014 -11.572 1.00 78.00 111 ASN A N 1
ATOM 905 C CA . ASN A 1 111 ? -6.755 13.945 -12.162 1.00 78.00 111 ASN A CA 1
ATOM 906 C C . ASN A 1 111 ? -6.667 12.716 -13.069 1.00 78.00 111 ASN A C 1
ATOM 908 O O . ASN A 1 111 ? -6.966 11.607 -12.619 1.00 78.00 111 ASN A O 1
ATOM 912 N N . ARG A 1 112 ? -6.271 12.915 -14.327 1.00 79.06 112 ARG A N 1
ATOM 913 C CA . ARG A 1 112 ? -6.112 11.858 -15.334 1.00 79.06 112 ARG A CA 1
ATOM 914 C C . ARG A 1 112 ? -4.736 11.939 -15.983 1.00 79.06 112 ARG A C 1
ATOM 916 O O . ARG A 1 112 ? -4.019 12.915 -15.775 1.00 79.06 112 ARG A O 1
ATOM 923 N N . PHE A 1 113 ? -4.365 10.901 -16.725 1.00 82.06 113 PHE A N 1
ATOM 924 C CA . PHE A 1 113 ? -3.101 10.893 -17.452 1.00 82.06 113 PHE A CA 1
ATOM 925 C C . PHE A 1 113 ? -3.147 11.896 -18.607 1.00 82.06 113 PHE A C 1
ATOM 927 O O . PHE A 1 113 ? -4.000 11.806 -19.487 1.00 82.06 113 PHE A O 1
ATOM 934 N N . ASP A 1 114 ? -2.194 12.823 -18.624 1.00 84.56 114 ASP A N 1
ATOM 935 C CA . ASP A 1 114 ? -1.958 13.679 -19.784 1.00 84.56 114 ASP A CA 1
ATOM 936 C C . ASP A 1 114 ? -1.235 12.892 -20.887 1.00 84.56 114 ASP A C 1
ATOM 938 O O . ASP A 1 114 ? -0.546 11.907 -20.607 1.00 84.56 114 ASP A O 1
ATOM 942 N N . ARG A 1 115 ? -1.322 13.350 -22.144 1.00 83.19 115 ARG A N 1
ATOM 943 C CA . ARG A 1 115 ? -0.642 12.688 -23.279 1.00 83.19 115 ARG A CA 1
ATOM 944 C C . ARG A 1 115 ? 0.854 12.502 -23.036 1.00 83.19 115 ARG A C 1
ATOM 946 O O . ARG A 1 115 ? 1.360 11.407 -23.223 1.00 83.19 115 ARG A O 1
ATOM 953 N N . GLU A 1 116 ? 1.525 13.522 -22.501 1.00 85.06 116 GLU A N 1
ATOM 954 C CA . GLU A 1 116 ? 2.950 13.445 -22.154 1.00 85.06 116 GLU A CA 1
ATOM 955 C C . GLU A 1 116 ? 3.253 12.343 -21.126 1.00 85.06 116 GLU A C 1
ATOM 957 O O . GLU A 1 116 ? 4.302 11.706 -21.177 1.00 85.06 116 GLU A O 1
ATOM 962 N N . MET A 1 117 ? 2.335 12.100 -20.183 1.00 84.44 117 MET A N 1
ATOM 963 C CA . MET A 1 117 ? 2.485 11.037 -19.188 1.00 84.44 117 MET A CA 1
ATOM 964 C C . MET A 1 117 ? 2.299 9.660 -19.823 1.00 84.44 117 MET A C 1
ATOM 966 O O . MET A 1 117 ? 3.021 8.730 -19.474 1.00 84.44 117 MET A O 1
ATOM 970 N N . VAL A 1 118 ? 1.340 9.529 -20.744 1.00 85.44 118 VAL A N 1
ATOM 971 C CA . VAL A 1 118 ? 1.102 8.287 -21.492 1.00 85.44 118 VAL A CA 1
ATOM 972 C C . VAL A 1 118 ? 2.294 7.967 -22.386 1.00 85.44 118 VAL A C 1
ATOM 974 O O . VAL A 1 118 ? 2.760 6.830 -22.372 1.00 85.44 118 VAL A O 1
ATOM 977 N N . ASP A 1 119 ? 2.831 8.958 -23.095 1.00 85.62 119 ASP A N 1
ATOM 978 C CA . ASP A 1 119 ? 3.998 8.796 -23.967 1.00 85.62 119 ASP A CA 1
ATOM 979 C C . ASP A 1 119 ? 5.237 8.391 -23.158 1.00 85.62 119 ASP A C 1
ATOM 981 O O . ASP A 1 119 ? 5.951 7.459 -23.531 1.00 85.62 119 ASP A O 1
ATOM 985 N N . LEU A 1 120 ? 5.447 9.011 -21.991 1.00 84.31 120 LEU A N 1
ATOM 986 C CA . LEU A 1 120 ? 6.523 8.641 -21.070 1.00 84.31 120 LEU A CA 1
ATOM 987 C C . LEU A 1 120 ? 6.384 7.190 -20.580 1.00 84.31 120 LEU A C 1
ATOM 989 O O . LEU A 1 120 ? 7.366 6.450 -20.556 1.00 84.31 120 LEU A O 1
ATOM 993 N N . LEU A 1 121 ? 5.173 6.770 -20.201 1.00 84.00 121 LEU A N 1
ATOM 994 C CA . LEU A 1 121 ? 4.908 5.415 -19.701 1.00 84.00 121 LEU A CA 1
ATOM 995 C C . LEU A 1 121 ? 4.894 4.348 -20.805 1.00 84.00 121 LEU A C 1
ATOM 997 O O . LEU A 1 121 ? 5.076 3.173 -20.496 1.00 84.00 121 LEU A O 1
ATOM 1001 N N . SER A 1 122 ? 4.679 4.749 -22.060 1.00 84.69 122 SER A N 1
ATOM 1002 C CA . SER A 1 122 ? 4.660 3.859 -23.230 1.00 84.69 122 SER A CA 1
ATOM 1003 C C . SER A 1 122 ? 6.022 3.745 -23.920 1.00 84.69 122 SER A C 1
ATOM 1005 O O . SER A 1 122 ? 6.185 2.911 -24.809 1.00 84.69 122 SER A O 1
ATOM 1007 N N . SER A 1 123 ? 6.993 4.577 -23.533 1.00 85.00 123 SER A N 1
ATOM 1008 C CA . SER A 1 123 ? 8.361 4.520 -24.048 1.00 85.00 123 SER A CA 1
ATOM 1009 C C . SER A 1 123 ? 9.086 3.226 -23.653 1.00 85.00 123 SER A C 1
ATOM 1011 O O . SER A 1 123 ? 8.762 2.579 -22.654 1.00 85.00 123 SER A O 1
ATOM 1013 N N . GLU A 1 124 ? 10.072 2.823 -24.457 1.00 85.69 124 GLU A N 1
ATOM 1014 C CA . GLU A 1 124 ? 10.871 1.630 -24.175 1.00 85.69 124 GLU A CA 1
ATOM 1015 C C . GLU A 1 124 ? 11.744 1.810 -22.925 1.00 85.69 124 GLU A C 1
ATOM 1017 O O . GLU A 1 124 ? 12.382 2.846 -22.731 1.00 85.69 124 GLU A O 1
ATOM 1022 N N . PHE A 1 125 ? 11.829 0.762 -22.098 1.00 83.88 125 PHE A N 1
ATOM 1023 C CA . PHE A 1 125 ? 12.684 0.773 -20.913 1.00 83.88 125 PHE A CA 1
ATOM 1024 C C . PHE A 1 125 ? 14.160 0.858 -21.296 1.00 83.88 125 PHE A C 1
ATOM 1026 O O . PHE A 1 125 ? 14.695 0.010 -22.015 1.00 83.88 125 PHE A O 1
ATOM 1033 N N . THR A 1 126 ? 14.857 1.829 -20.720 1.00 85.75 126 THR A N 1
ATOM 1034 C CA . THR A 1 126 ? 16.295 1.992 -20.925 1.00 85.75 126 THR A CA 1
ATOM 1035 C C . THR A 1 126 ? 17.103 1.057 -20.022 1.00 85.75 126 THR A C 1
ATOM 1037 O O . THR A 1 126 ? 16.716 0.710 -18.901 1.00 85.75 126 THR A O 1
ATOM 1040 N N . SER A 1 127 ? 18.305 0.681 -20.468 1.00 77.38 127 SER A N 1
ATOM 1041 C CA . SER A 1 127 ? 19.232 -0.142 -19.673 1.00 77.38 127 SER A CA 1
ATOM 1042 C C . SER A 1 127 ? 19.613 0.508 -18.333 1.00 77.38 127 SER A C 1
ATOM 1044 O O . SER A 1 127 ? 19.874 -0.194 -17.352 1.00 77.38 127 SER A O 1
ATOM 1046 N N . VAL A 1 128 ? 19.591 1.844 -18.259 1.00 82.44 128 VAL A N 1
ATOM 1047 C CA . VAL A 1 128 ? 19.831 2.624 -17.035 1.00 82.44 128 VAL A CA 1
ATOM 1048 C C . VAL A 1 128 ? 18.698 2.434 -16.025 1.00 82.44 128 VAL A C 1
ATOM 1050 O O . VAL A 1 128 ? 18.966 2.206 -14.843 1.00 82.44 128 VAL A O 1
ATOM 1053 N N . GLU A 1 129 ? 17.442 2.463 -16.468 1.00 80.88 129 GLU A N 1
ATOM 1054 C CA . GLU A 1 129 ? 16.273 2.245 -15.605 1.00 80.88 129 GLU A CA 1
ATOM 1055 C C . GLU A 1 129 ? 16.212 0.813 -15.083 1.00 80.88 129 GLU A C 1
ATOM 1057 O O . GLU A 1 129 ? 15.975 0.595 -13.891 1.00 80.88 129 GLU A O 1
ATOM 1062 N N . VAL A 1 130 ? 16.500 -0.166 -15.945 1.00 82.44 130 VAL A N 1
ATOM 1063 C CA . VAL A 1 130 ? 16.583 -1.578 -15.549 1.00 82.44 130 VAL A CA 1
ATOM 1064 C C . VAL A 1 130 ? 17.686 -1.766 -14.512 1.00 82.44 130 VAL A C 1
ATOM 1066 O O . VAL A 1 130 ? 17.466 -2.396 -13.475 1.00 82.44 130 VAL A O 1
ATOM 1069 N N . ARG A 1 131 ? 18.858 -1.154 -14.723 1.00 77.00 131 ARG A N 1
ATOM 1070 C CA . ARG A 1 131 ? 19.954 -1.169 -13.748 1.00 77.00 131 ARG A CA 1
ATOM 1071 C C . ARG A 1 131 ? 19.518 -0.555 -12.416 1.00 77.00 131 ARG A C 1
ATOM 1073 O O . ARG A 1 131 ? 19.724 -1.166 -11.368 1.00 77.00 131 ARG A O 1
ATOM 1080 N N . ALA A 1 132 ? 18.873 0.608 -12.437 1.00 80.62 132 ALA A N 1
ATOM 1081 C CA . ALA A 1 132 ? 18.355 1.252 -11.231 1.00 80.62 132 ALA A CA 1
ATOM 1082 C C . ALA A 1 132 ? 17.305 0.387 -10.507 1.00 80.62 132 ALA A C 1
ATOM 1084 O O . ALA A 1 132 ? 17.278 0.349 -9.276 1.00 80.62 132 ALA A O 1
ATOM 1085 N N . ALA A 1 133 ? 16.465 -0.348 -11.240 1.00 82.75 133 ALA A N 1
ATOM 1086 C CA . ALA A 1 133 ? 15.497 -1.278 -10.665 1.00 82.75 133 ALA A CA 1
ATOM 1087 C C . ALA A 1 133 ? 16.175 -2.484 -9.994 1.00 82.75 133 ALA A C 1
ATOM 1089 O O . ALA A 1 133 ? 15.816 -2.829 -8.867 1.00 82.75 133 ALA A O 1
ATOM 1090 N N . VAL A 1 134 ? 17.186 -3.073 -10.643 1.00 76.81 134 VAL A N 1
ATOM 1091 C CA . VAL A 1 134 ? 17.975 -4.197 -10.110 1.00 76.81 134 VAL A CA 1
ATOM 1092 C C . VAL A 1 134 ? 18.697 -3.801 -8.824 1.00 76.81 134 VAL A C 1
ATOM 1094 O O . VAL A 1 134 ? 18.555 -4.478 -7.809 1.00 76.81 134 VAL A O 1
ATOM 1097 N N . PHE A 1 135 ? 19.429 -2.685 -8.829 1.00 75.94 135 PHE A N 1
ATOM 1098 C CA . PHE A 1 135 ? 20.164 -2.220 -7.645 1.00 75.94 135 PHE A CA 1
ATOM 1099 C C . PHE A 1 135 ? 19.255 -1.588 -6.579 1.00 75.94 135 PHE A C 1
ATOM 1101 O O . PHE A 1 135 ? 19.634 -1.496 -5.415 1.00 75.94 135 PHE A O 1
ATOM 1108 N N . GLY A 1 136 ? 18.033 -1.196 -6.948 1.00 72.12 136 GLY A N 1
ATOM 1109 C CA . GLY A 1 136 ? 17.003 -0.714 -6.028 1.00 72.12 136 GLY A CA 1
ATOM 1110 C C . GLY A 1 136 ? 16.223 -1.823 -5.308 1.00 72.12 136 GLY A C 1
ATOM 1111 O O . GLY A 1 136 ? 15.393 -1.522 -4.441 1.00 72.12 136 GLY A O 1
ATOM 1112 N N . LEU A 1 137 ? 16.441 -3.098 -5.646 1.00 69.94 137 LEU A N 1
ATOM 1113 C CA . LEU A 1 137 ? 15.916 -4.231 -4.886 1.00 69.94 137 LEU A CA 1
ATOM 1114 C C . LEU A 1 137 ? 16.785 -4.428 -3.642 1.00 69.94 137 LEU A C 1
ATOM 1116 O O . LEU A 1 137 ? 17.871 -4.993 -3.705 1.00 69.94 137 LEU A O 1
ATOM 1120 N N . GLY A 1 138 ? 16.302 -3.935 -2.498 1.00 61.16 138 GLY A N 1
ATOM 1121 C CA . GLY A 1 138 ? 16.999 -4.087 -1.222 1.00 61.16 138 GLY A CA 1
ATOM 1122 C C . GLY A 1 138 ? 17.412 -5.550 -0.951 1.00 61.16 138 GLY A C 1
ATOM 1123 O O . GLY A 1 138 ? 16.620 -6.462 -1.214 1.00 61.16 138 GLY A O 1
ATOM 1124 N N . PRO A 1 139 ? 18.621 -5.784 -0.408 1.00 54.06 139 PRO A N 1
ATOM 1125 C CA . PRO A 1 139 ? 19.249 -7.108 -0.327 1.00 54.06 139 PRO A CA 1
ATOM 1126 C C . PRO A 1 139 ? 18.472 -8.133 0.519 1.00 54.06 139 PRO A C 1
ATOM 1128 O O . PRO A 1 139 ? 18.596 -9.334 0.301 1.00 54.06 139 PRO A O 1
ATOM 1131 N N . SER A 1 140 ? 17.643 -7.669 1.455 1.00 48.19 140 SER A N 1
ATOM 1132 C CA . SER A 1 140 ? 16.967 -8.482 2.472 1.00 48.19 140 SER A CA 1
ATOM 1133 C C . SER A 1 140 ? 15.484 -8.763 2.197 1.00 48.19 140 SER A C 1
ATOM 1135 O O . SER A 1 140 ? 14.765 -9.197 3.098 1.00 48.19 140 SER A O 1
ATOM 1137 N N . LYS A 1 141 ? 14.974 -8.509 0.982 1.00 55.38 141 LYS A N 1
ATOM 1138 C CA . LYS A 1 141 ? 13.564 -8.814 0.683 1.00 55.38 141 LYS A CA 1
ATOM 1139 C C . LYS A 1 141 ? 13.308 -10.321 0.717 1.00 55.38 141 LYS A C 1
ATOM 1141 O O . LYS A 1 141 ? 14.076 -11.097 0.150 1.00 55.38 141 LYS A O 1
ATOM 1146 N N . ALA A 1 142 ? 12.195 -10.693 1.355 1.00 44.56 142 ALA A N 1
ATOM 1147 C CA . ALA A 1 142 ? 11.787 -12.076 1.547 1.00 44.56 142 ALA A CA 1
ATOM 1148 C C . ALA A 1 142 ? 11.792 -12.867 0.219 1.00 44.56 142 ALA A C 1
ATOM 1150 O O . ALA A 1 142 ? 11.402 -12.325 -0.833 1.00 44.56 142 ALA A O 1
ATOM 1151 N N . PRO A 1 143 ? 12.266 -14.124 0.253 1.00 49.12 143 PRO A N 1
ATOM 1152 C CA . PRO A 1 143 ? 12.293 -14.980 -0.919 1.00 49.12 143 PRO A CA 1
ATOM 1153 C C . PRO A 1 143 ? 10.882 -15.207 -1.470 1.00 49.12 143 PRO A C 1
ATOM 1155 O O . PRO A 1 143 ? 9.892 -15.116 -0.746 1.00 49.12 143 PRO A O 1
ATOM 1158 N N . GLY A 1 144 ? 10.791 -15.438 -2.783 1.00 51.00 144 GLY A N 1
ATOM 1159 C CA . GLY A 1 144 ? 9.543 -15.910 -3.390 1.00 51.00 144 GLY A CA 1
ATOM 1160 C C . GLY A 1 144 ? 9.199 -17.334 -2.923 1.00 51.00 144 GLY A C 1
ATOM 1161 O O . GLY A 1 144 ? 9.969 -17.913 -2.156 1.00 51.00 144 GLY A O 1
ATOM 1162 N N . PRO A 1 145 ? 8.095 -17.925 -3.411 1.00 47.00 145 PRO A N 1
ATOM 1163 C CA . PRO A 1 145 ? 7.754 -19.326 -3.132 1.00 47.00 145 PRO A CA 1
ATOM 1164 C C . PRO A 1 145 ? 8.905 -20.305 -3.450 1.00 47.00 145 PRO A C 1
ATOM 1166 O O . PRO A 1 145 ? 9.012 -21.342 -2.809 1.00 47.00 145 PRO A O 1
ATOM 1169 N N . ASP A 1 146 ? 9.827 -19.918 -4.339 1.00 50.88 146 ASP A N 1
ATOM 1170 C CA . ASP A 1 146 ? 11.022 -20.689 -4.714 1.00 50.88 146 ASP A CA 1
ATOM 1171 C C . ASP A 1 146 ? 12.209 -20.575 -3.728 1.00 50.88 146 ASP A C 1
ATOM 1173 O O . ASP A 1 146 ? 13.271 -21.141 -3.969 1.00 50.88 146 ASP A O 1
ATOM 1177 N N . GLY A 1 147 ? 12.104 -19.797 -2.645 1.00 46.91 147 GLY A N 1
ATOM 1178 C CA . GLY A 1 147 ? 13.113 -19.772 -1.571 1.00 46.91 147 GLY A CA 1
ATOM 1179 C C . GLY A 1 147 ? 14.369 -18.907 -1.794 1.00 46.91 147 GLY A C 1
ATOM 1180 O O . GLY A 1 147 ? 15.156 -18.742 -0.861 1.00 46.91 147 GLY A O 1
ATOM 1181 N N . PHE A 1 148 ? 14.562 -18.274 -2.958 1.00 51.66 148 PHE A N 1
ATOM 1182 C CA . PHE A 1 148 ? 15.772 -17.478 -3.249 1.00 51.66 148 PHE A CA 1
ATOM 1183 C C . PHE A 1 148 ? 15.697 -15.997 -2.825 1.00 51.66 148 PHE A C 1
ATOM 1185 O O . PHE A 1 148 ? 14.737 -15.282 -3.128 1.00 51.66 148 PHE A O 1
ATOM 1192 N N . GLN A 1 149 ? 16.754 -15.513 -2.158 1.00 52.50 149 GLN A N 1
ATOM 1193 C CA . GLN A 1 149 ? 16.916 -14.114 -1.732 1.00 52.50 149 GLN A CA 1
ATOM 1194 C C . GLN A 1 149 ? 17.474 -13.225 -2.860 1.00 52.50 149 GLN A C 1
ATOM 1196 O O . GLN A 1 149 ? 18.351 -13.640 -3.619 1.00 52.50 149 GLN A O 1
ATOM 1201 N N . ALA A 1 150 ? 17.027 -11.963 -2.924 1.00 53.09 150 ALA A N 1
ATOM 1202 C CA . ALA A 1 150 ? 17.442 -10.983 -3.942 1.00 53.09 150 ALA A CA 1
ATOM 1203 C C . ALA A 1 150 ? 18.970 -10.734 -3.993 1.00 53.09 150 ALA A C 1
ATOM 1205 O O . ALA A 1 150 ? 19.510 -10.401 -5.048 1.00 53.09 150 ALA A O 1
ATOM 1206 N N . LEU A 1 151 ? 19.667 -10.958 -2.871 1.00 51.06 151 LEU A N 1
ATOM 1207 C CA . LEU A 1 151 ? 21.126 -10.868 -2.719 1.00 51.06 151 LEU A CA 1
ATOM 1208 C C . LEU A 1 151 ? 21.928 -11.761 -3.679 1.00 51.06 151 LEU A C 1
ATOM 1210 O O . LEU A 1 151 ? 23.019 -11.380 -4.101 1.00 51.06 151 LEU A O 1
ATOM 1214 N N . LEU A 1 152 ? 21.410 -12.941 -4.030 1.00 51.53 152 LEU A N 1
ATOM 1215 C CA . LEU A 1 152 ? 22.105 -13.856 -4.944 1.00 51.53 152 LEU A CA 1
ATOM 1216 C C . LEU A 1 152 ? 22.088 -13.327 -6.384 1.00 51.53 152 LEU A C 1
ATOM 1218 O O . LEU A 1 152 ? 23.060 -13.483 -7.121 1.00 51.53 152 LEU A O 1
ATOM 1222 N N . PHE A 1 153 ? 21.016 -12.631 -6.761 1.00 53.75 153 PHE A N 1
ATOM 1223 C CA . PHE A 1 153 ? 20.837 -12.112 -8.111 1.00 53.75 153 PHE A CA 1
ATOM 1224 C C . PHE A 1 153 ? 21.713 -10.884 -8.380 1.00 53.75 153 PHE A C 1
ATOM 1226 O O . PHE A 1 153 ? 22.414 -10.854 -9.390 1.00 53.75 153 PHE A O 1
ATOM 1233 N N . SER A 1 154 ? 21.764 -9.915 -7.456 1.00 51.34 154 SER A N 1
ATOM 1234 C CA . SER A 1 154 ? 22.606 -8.714 -7.602 1.00 51.34 154 SER A CA 1
ATOM 1235 C C . SER A 1 154 ? 24.098 -9.051 -7.712 1.00 51.34 154 SER A C 1
ATOM 1237 O O . SER A 1 154 ? 24.811 -8.445 -8.513 1.00 51.34 154 SER A O 1
ATOM 1239 N N . ARG A 1 155 ? 24.559 -10.067 -6.970 1.00 51.03 155 ARG A N 1
ATOM 1240 C CA . ARG A 1 155 ? 25.935 -10.577 -7.043 1.00 51.03 155 ARG A CA 1
ATOM 1241 C C . ARG A 1 155 ? 26.212 -11.323 -8.350 1.00 51.03 155 ARG A C 1
ATOM 1243 O O . ARG A 1 155 ? 27.280 -11.141 -8.923 1.00 51.03 155 ARG A O 1
ATOM 1250 N N . SER A 1 156 ? 25.254 -12.114 -8.842 1.00 50.00 156 SER A N 1
ATOM 1251 C CA . SER A 1 156 ? 25.392 -12.801 -10.132 1.00 50.00 156 SER A CA 1
ATOM 1252 C C . SER A 1 156 ? 25.469 -11.809 -11.301 1.00 50.00 156 SER A C 1
ATOM 1254 O O . SER A 1 156 ? 26.374 -11.910 -12.120 1.00 50.00 156 SER A O 1
ATOM 1256 N N . LEU A 1 157 ? 24.619 -10.776 -11.335 1.00 52.22 157 LEU A N 1
ATOM 1257 C CA . LEU A 1 157 ? 24.570 -9.780 -12.415 1.00 52.22 157 LEU A CA 1
ATOM 1258 C C . LEU A 1 157 ? 25.828 -8.915 -12.537 1.00 52.22 157 LEU A C 1
ATOM 1260 O O . LEU A 1 157 ? 26.215 -8.570 -13.653 1.00 52.22 157 LEU A O 1
ATOM 1264 N N . GLY A 1 158 ? 26.492 -8.604 -11.419 1.00 53.62 158 GLY A N 1
ATOM 1265 C CA . GLY A 1 158 ? 27.811 -7.960 -11.445 1.00 53.62 158 GLY A CA 1
ATOM 1266 C C . GLY A 1 158 ? 28.875 -8.816 -12.144 1.00 53.62 158 GLY A C 1
ATOM 1267 O O . GLY A 1 158 ? 29.791 -8.277 -12.753 1.00 53.62 158 GLY A O 1
ATOM 1268 N N . MET A 1 159 ? 28.716 -10.142 -12.112 1.00 46.62 159 MET A N 1
ATOM 1269 C CA . MET A 1 159 ? 29.582 -11.109 -12.790 1.00 46.62 159 MET A CA 1
ATOM 1270 C C . MET A 1 159 ? 29.225 -11.265 -14.281 1.00 46.62 159 MET A C 1
ATOM 1272 O O . MET A 1 159 ? 30.124 -11.369 -15.112 1.00 46.62 159 MET A O 1
ATOM 1276 N N . TRP A 1 160 ? 27.934 -11.191 -14.637 1.00 42.31 160 TRP A N 1
ATOM 1277 C CA . TRP A 1 160 ? 27.453 -11.205 -16.032 1.00 42.31 160 TRP A CA 1
ATOM 1278 C C . TRP A 1 160 ? 27.935 -9.992 -16.843 1.00 42.31 160 TRP A C 1
ATOM 1280 O O . TRP A 1 160 ? 28.325 -10.138 -17.997 1.00 42.31 160 TRP A O 1
ATOM 1290 N N . TRP A 1 161 ? 27.973 -8.799 -16.238 1.00 49.22 161 TRP A N 1
ATOM 1291 C CA . TRP A 1 161 ? 28.528 -7.595 -16.878 1.00 49.22 161 TRP A CA 1
ATOM 1292 C C . TRP A 1 161 ? 30.064 -7.613 -17.009 1.00 49.22 161 TRP A C 1
ATOM 1294 O O . TRP A 1 161 ? 30.620 -6.788 -17.728 1.00 49.22 161 TRP A O 1
ATOM 1304 N N . GLY A 1 162 ? 30.745 -8.552 -16.341 1.00 49.88 162 GLY A N 1
ATOM 1305 C CA . GLY A 1 162 ? 32.198 -8.749 -16.387 1.00 49.88 162 GLY A CA 1
ATOM 1306 C C . GLY A 1 162 ? 32.686 -9.761 -17.432 1.00 49.88 162 GLY A C 1
ATOM 1307 O O . GLY A 1 162 ? 33.858 -10.123 -17.405 1.00 49.88 162 GLY A O 1
ATOM 1308 N N . GLY A 1 163 ? 31.820 -10.231 -18.339 1.00 41.84 163 GLY A N 1
ATOM 1309 C CA . GLY A 1 163 ? 32.233 -11.067 -19.475 1.00 41.84 163 GLY A CA 1
ATOM 1310 C C . GLY A 1 163 ? 32.419 -12.560 -19.181 1.00 41.84 163 GLY A C 1
ATOM 1311 O O . GLY A 1 163 ? 33.100 -13.239 -19.941 1.00 41.84 163 GLY A O 1
ATOM 1312 N N . ILE A 1 164 ? 31.813 -13.099 -18.117 1.00 39.47 164 ILE A N 1
ATOM 1313 C CA . ILE A 1 164 ? 31.801 -14.547 -17.856 1.00 39.47 164 ILE A CA 1
ATOM 1314 C C . ILE A 1 164 ? 30.393 -15.080 -18.138 1.00 39.47 164 ILE A C 1
ATOM 1316 O O . ILE A 1 164 ? 29.465 -14.885 -17.353 1.00 39.47 164 ILE A O 1
ATOM 1320 N N . SER A 1 165 ? 30.235 -15.752 -19.276 1.00 36.31 165 SER A N 1
ATOM 1321 C CA . SER A 1 165 ? 29.019 -16.465 -19.666 1.00 36.31 165 SER A CA 1
ATOM 1322 C C . SER A 1 165 ? 28.831 -17.713 -18.799 1.00 36.31 165 SER A C 1
ATOM 1324 O O . SER A 1 165 ? 29.439 -18.753 -19.052 1.00 36.31 165 SER A O 1
ATOM 1326 N N . LEU A 1 166 ? 27.984 -17.614 -17.776 1.00 35.94 166 LEU A N 1
ATOM 1327 C CA . LEU A 1 166 ? 27.428 -18.773 -17.078 1.00 35.94 166 LEU A CA 1
ATOM 1328 C C . LEU A 1 166 ? 26.016 -19.043 -1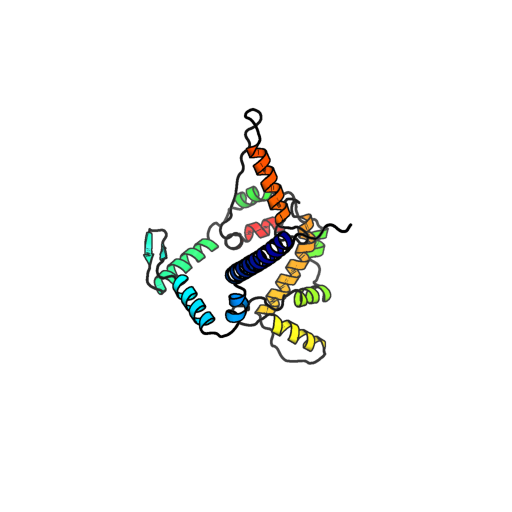7.606 1.00 35.94 166 LEU A C 1
ATOM 1330 O O . LEU A 1 166 ? 25.279 -18.114 -17.911 1.00 35.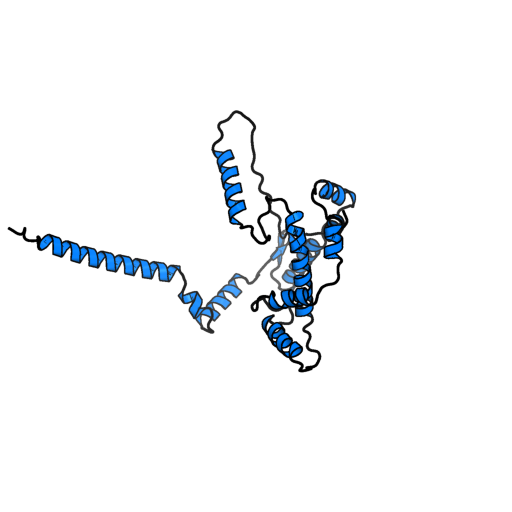94 166 LEU A O 1
ATOM 1334 N N . GLY A 1 167 ? 25.669 -20.323 -17.754 1.00 43.38 167 GLY A N 1
ATOM 1335 C CA . GLY A 1 167 ? 24.402 -20.801 -18.318 1.00 43.38 167 GLY A CA 1
ATOM 1336 C C . GLY A 1 167 ? 23.130 -20.358 -17.567 1.00 43.38 167 GLY A C 1
ATOM 1337 O O . GLY A 1 167 ? 23.189 -19.596 -16.600 1.00 43.38 167 GLY A O 1
ATOM 1338 N N . PRO A 1 168 ? 21.948 -20.824 -18.015 1.00 38.88 168 PRO A N 1
ATOM 1339 C CA . PRO A 1 168 ? 20.660 -20.215 -17.709 1.00 38.88 168 PRO A CA 1
ATOM 1340 C C . PRO A 1 168 ? 20.237 -20.529 -16.274 1.00 38.88 168 PRO A C 1
ATOM 1342 O O . PRO A 1 168 ? 19.587 -21.531 -16.001 1.00 38.88 168 PRO A O 1
ATOM 1345 N N . ILE A 1 169 ? 20.577 -19.645 -15.343 1.00 47.00 169 ILE A N 1
ATOM 1346 C CA . ILE A 1 169 ? 19.962 -19.620 -14.017 1.00 47.00 169 ILE A CA 1
ATOM 1347 C C . ILE A 1 169 ? 19.317 -18.250 -13.860 1.00 47.00 169 ILE A C 1
ATOM 1349 O O . ILE A 1 169 ? 19.847 -17.346 -13.220 1.00 47.00 169 ILE A O 1
ATOM 1353 N N . SER A 1 170 ? 18.166 -18.085 -14.506 1.00 46.00 170 SER A N 1
ATOM 1354 C CA . SER A 1 170 ? 17.222 -17.031 -14.161 1.00 46.00 170 SER A CA 1
ATOM 1355 C C . SER A 1 170 ? 16.195 -17.654 -13.220 1.00 46.00 170 SER A C 1
ATOM 1357 O O . SER A 1 170 ? 15.379 -18.456 -13.679 1.00 46.00 170 SER A O 1
ATOM 1359 N N . PRO A 1 171 ? 16.205 -17.348 -11.910 1.00 53.41 171 PRO A N 1
ATOM 1360 C CA . PRO A 1 171 ? 15.046 -17.643 -11.093 1.00 53.41 171 PRO A CA 1
ATOM 1361 C C . PRO A 1 171 ? 13.915 -16.765 -11.632 1.00 53.41 171 PRO A C 1
ATOM 1363 O O . PRO A 1 171 ? 13.988 -15.532 -11.559 1.00 53.41 171 PRO A O 1
ATOM 1366 N N . SER A 1 172 ? 12.877 -17.401 -12.178 1.00 55.47 172 SER A N 1
ATOM 1367 C CA . SER A 1 172 ? 11.664 -16.758 -12.706 1.00 55.47 172 SER A CA 1
ATOM 1368 C C . SER A 1 172 ? 11.092 -15.716 -11.737 1.00 55.47 172 SER A C 1
ATOM 1370 O O . SER A 1 172 ? 10.488 -14.729 -12.163 1.00 55.47 172 SER A O 1
ATOM 1372 N N . SER A 1 173 ? 11.358 -15.871 -10.433 1.00 58.31 173 SER A N 1
ATOM 1373 C CA . SER A 1 173 ? 10.862 -14.977 -9.403 1.00 58.31 173 SER A CA 1
ATOM 1374 C C . SER A 1 173 ? 11.589 -13.647 -9.209 1.00 58.31 173 SER A C 1
ATOM 1376 O O . SER A 1 173 ? 11.034 -12.730 -8.599 1.00 58.31 173 SER A O 1
ATOM 1378 N N . VAL A 1 174 ? 12.813 -13.488 -9.716 1.00 65.44 174 VAL A N 1
ATOM 1379 C CA . VAL A 1 174 ? 13.528 -12.204 -9.603 1.00 65.44 174 VAL A CA 1
ATOM 1380 C C . VAL A 1 174 ? 13.236 -11.307 -10.797 1.00 65.44 174 VAL A C 1
ATOM 1382 O O . VAL A 1 174 ? 13.095 -10.097 -10.625 1.00 65.44 174 VAL A O 1
ATOM 1385 N N . VAL A 1 175 ? 13.048 -11.894 -11.980 1.00 71.31 175 VAL A N 1
ATOM 1386 C CA . VAL A 1 175 ? 12.709 -11.157 -13.204 1.00 71.31 175 VAL A CA 1
ATOM 1387 C C . VAL A 1 175 ? 11.420 -10.361 -13.020 1.00 71.31 175 VAL A C 1
ATOM 1389 O O . VAL A 1 175 ? 11.427 -9.153 -13.251 1.00 71.31 175 VAL A O 1
ATOM 1392 N N . TYR A 1 176 ? 10.346 -10.971 -12.499 1.00 72.31 176 TYR A N 1
ATOM 1393 C CA . TYR A 1 176 ? 9.112 -10.219 -12.245 1.00 72.31 176 TYR A CA 1
ATOM 1394 C C . TYR A 1 176 ? 9.323 -9.110 -11.209 1.00 72.31 176 TYR A C 1
ATOM 1396 O O . TYR A 1 176 ? 8.778 -8.026 -11.371 1.00 72.31 176 TYR A O 1
ATOM 1404 N N . LYS A 1 177 ? 10.147 -9.321 -10.169 1.00 74.94 177 LYS A N 1
ATOM 1405 C CA . LYS A 1 177 ? 10.429 -8.287 -9.155 1.00 74.94 177 LYS A CA 1
ATOM 1406 C C . LYS A 1 177 ? 11.165 -7.100 -9.765 1.00 74.94 177 LYS A C 1
ATOM 1408 O O . LYS A 1 177 ? 10.870 -5.964 -9.399 1.00 74.94 177 LYS A O 1
ATOM 1413 N N . VAL A 1 178 ? 12.104 -7.357 -10.675 1.00 77.75 178 VAL A N 1
ATOM 1414 C CA . VAL A 1 178 ? 12.828 -6.318 -11.419 1.00 77.75 178 VAL A CA 1
ATOM 1415 C C . VAL A 1 178 ? 11.874 -5.572 -12.345 1.00 77.75 178 VAL A C 1
ATOM 1417 O O . VAL A 1 178 ? 11.840 -4.347 -12.290 1.00 77.75 178 VAL A O 1
ATOM 1420 N N . ILE A 1 179 ? 11.049 -6.285 -13.117 1.00 80.31 179 ILE A N 1
ATOM 1421 C CA . ILE A 1 179 ? 10.053 -5.684 -14.017 1.00 80.31 179 ILE A CA 1
ATOM 1422 C C . ILE A 1 179 ? 9.050 -4.838 -13.223 1.00 80.31 179 ILE A C 1
ATOM 1424 O O . ILE A 1 179 ? 8.883 -3.656 -13.506 1.00 80.31 179 ILE A O 1
ATOM 1428 N N . SER A 1 180 ? 8.444 -5.382 -12.163 1.00 82.88 180 SER A N 1
ATOM 1429 C CA . SER A 1 180 ? 7.525 -4.637 -11.293 1.00 82.88 180 SER A CA 1
ATOM 1430 C C . SER A 1 180 ? 8.196 -3.417 -10.664 1.00 82.88 180 SER A C 1
ATOM 1432 O O . SER A 1 180 ? 7.561 -2.377 -10.507 1.00 82.88 180 SER A O 1
ATOM 1434 N N . LYS A 1 181 ? 9.481 -3.516 -10.303 1.00 83.25 181 LYS A N 1
ATOM 1435 C CA . LYS A 1 181 ? 10.241 -2.394 -9.745 1.00 83.25 181 LYS A CA 1
ATOM 1436 C C . LYS A 1 181 ? 10.539 -1.322 -10.795 1.00 83.25 181 LYS A C 1
ATOM 1438 O O . LYS A 1 181 ? 10.454 -0.144 -10.457 1.00 83.25 181 LYS A O 1
ATOM 1443 N N . ALA A 1 182 ? 10.855 -1.710 -12.028 1.00 83.88 182 ALA A N 1
ATOM 1444 C CA . ALA A 1 182 ? 11.045 -0.792 -13.147 1.00 83.88 182 ALA A CA 1
ATOM 1445 C C . ALA A 1 182 ? 9.742 -0.038 -13.448 1.00 83.88 182 ALA A C 1
ATOM 1447 O O . ALA A 1 182 ? 9.727 1.187 -13.375 1.00 83.88 182 ALA A O 1
ATOM 1448 N N . ILE A 1 183 ? 8.627 -0.760 -13.615 1.00 84.62 183 ILE A N 1
ATOM 1449 C CA . ILE A 1 183 ? 7.293 -0.171 -13.821 1.00 84.62 183 ILE A CA 1
ATOM 1450 C C . ILE A 1 183 ? 6.929 0.779 -12.672 1.00 84.62 183 ILE A C 1
ATOM 1452 O O . ILE A 1 183 ? 6.501 1.905 -12.911 1.00 84.62 183 ILE A O 1
ATOM 1456 N N . ALA A 1 184 ? 7.146 0.373 -11.416 1.00 85.50 184 ALA A N 1
ATOM 1457 C CA . ALA A 1 184 ? 6.856 1.219 -10.258 1.00 85.50 184 ALA A CA 1
ATOM 1458 C C . ALA A 1 184 ? 7.708 2.497 -10.226 1.00 85.50 184 ALA A C 1
ATOM 1460 O O . ALA A 1 184 ? 7.226 3.547 -9.803 1.00 85.50 184 ALA A O 1
ATOM 1461 N N . ASN A 1 185 ? 8.972 2.428 -10.654 1.00 84.12 185 ASN A N 1
ATOM 1462 C CA . ASN A 1 185 ? 9.836 3.602 -10.737 1.00 84.12 185 ASN A CA 1
ATOM 1463 C C . ASN A 1 185 ? 9.366 4.568 -11.839 1.00 84.12 185 ASN A C 1
ATOM 1465 O O . ASN A 1 185 ? 9.370 5.772 -11.597 1.00 84.12 185 ASN A O 1
ATOM 1469 N N . CYS A 1 186 ? 8.905 4.063 -12.987 1.00 84.88 186 CYS A N 1
ATOM 1470 C CA . CYS A 1 186 ? 8.331 4.889 -14.053 1.00 84.88 186 CYS A CA 1
ATOM 1471 C C . CYS A 1 186 ? 7.004 5.524 -13.611 1.00 84.88 186 CYS A C 1
ATOM 1473 O O . CYS A 1 186 ? 6.846 6.742 -13.676 1.00 84.88 186 CYS A O 1
ATOM 1475 N N . MET A 1 187 ? 6.087 4.733 -13.039 1.00 82.06 187 MET A N 1
ATOM 1476 C CA . MET A 1 187 ? 4.815 5.234 -12.499 1.00 82.06 187 MET A CA 1
ATOM 1477 C C . MET A 1 187 ? 5.016 6.327 -11.450 1.00 82.06 187 MET A C 1
ATOM 1479 O O . MET A 1 187 ? 4.242 7.278 -11.390 1.00 82.06 187 MET A O 1
ATOM 1483 N N . LYS A 1 188 ? 6.076 6.238 -10.643 1.00 81.88 188 LYS A N 1
ATOM 1484 C CA . LYS A 1 188 ? 6.398 7.234 -9.617 1.00 81.88 188 LYS A CA 1
ATOM 1485 C C . LYS A 1 188 ? 6.627 8.642 -10.177 1.00 81.88 188 LYS A C 1
ATOM 1487 O O . LYS A 1 188 ? 6.320 9.603 -9.477 1.00 81.88 188 LYS A O 1
ATOM 1492 N N . LEU A 1 189 ? 7.144 8.769 -11.402 1.00 81.38 189 LEU A N 1
ATOM 1493 C CA . LEU A 1 189 ? 7.367 10.066 -12.060 1.00 81.38 189 LEU A CA 1
ATOM 1494 C C . LEU A 1 189 ? 6.050 10.794 -12.352 1.00 81.38 189 LEU A C 1
ATOM 1496 O O . LEU A 1 189 ? 6.001 12.022 -12.359 1.00 81.38 189 LEU A O 1
ATOM 1500 N N . VAL A 1 190 ? 4.987 10.023 -12.572 1.00 82.94 190 VAL A N 1
AT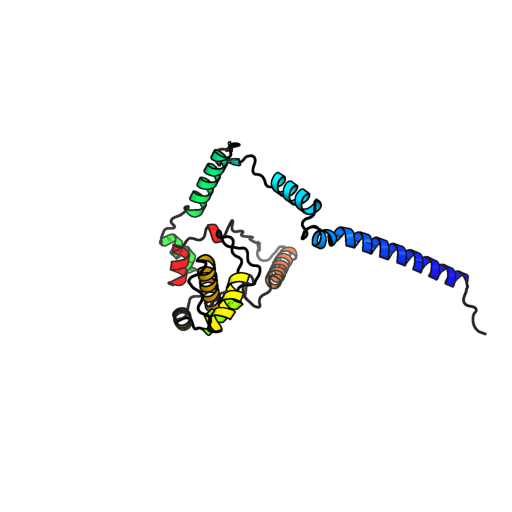OM 1501 C CA . VAL A 1 190 ? 3.654 10.517 -12.920 1.00 82.94 190 VAL A CA 1
ATOM 1502 C C . VAL A 1 190 ? 2.753 10.614 -11.684 1.00 82.94 190 VAL A C 1
ATOM 1504 O O . VAL A 1 190 ? 1.935 11.526 -11.575 1.00 82.94 190 VAL A O 1
ATOM 1507 N N . LEU A 1 191 ? 2.938 9.718 -10.710 1.00 79.25 191 LEU A N 1
ATOM 1508 C CA . LEU A 1 191 ? 2.112 9.619 -9.505 1.00 79.25 191 LEU A CA 1
ATOM 1509 C C . LEU A 1 191 ? 2.053 10.936 -8.717 1.00 79.25 191 LEU A C 1
ATOM 1511 O O . LEU A 1 191 ? 0.997 11.296 -8.209 1.00 79.25 191 LEU A O 1
ATOM 1515 N N . THR A 1 192 ? 3.158 11.682 -8.652 1.00 74.50 192 THR A N 1
ATOM 1516 C CA . THR A 1 192 ? 3.225 12.980 -7.957 1.00 74.50 192 THR A CA 1
ATOM 1517 C C . THR A 1 192 ? 2.332 14.052 -8.580 1.00 74.50 192 THR A C 1
ATOM 1519 O O . THR A 1 192 ? 1.936 14.977 -7.880 1.00 74.50 192 THR A O 1
ATOM 1522 N N . LYS A 1 193 ? 2.000 13.931 -9.871 1.00 76.81 193 LYS A N 1
ATOM 1523 C CA . LYS A 1 193 ? 1.084 14.837 -10.579 1.00 76.81 193 LYS A CA 1
ATOM 1524 C C . LYS A 1 193 ? -0.376 14.382 -10.475 1.00 76.81 193 LYS A C 1
ATOM 1526 O O . LYS A 1 193 ? -1.280 15.210 -10.501 1.00 76.81 193 LYS A O 1
ATOM 1531 N N . LEU A 1 194 ? -0.609 13.074 -10.351 1.00 77.50 194 LEU A N 1
ATOM 1532 C CA . LEU A 1 194 ? -1.955 12.493 -10.283 1.00 77.50 194 LEU A CA 1
ATOM 1533 C C . LEU A 1 194 ? -2.550 12.507 -8.876 1.00 77.50 194 LEU A C 1
ATOM 1535 O O . LEU A 1 194 ? -3.769 12.583 -8.714 1.00 77.50 194 LEU A O 1
ATOM 1539 N N . VAL A 1 195 ? -1.707 12.427 -7.854 1.00 76.31 195 VAL A N 1
ATOM 1540 C CA . VAL A 1 195 ? -2.142 12.326 -6.466 1.00 76.31 195 VAL A CA 1
ATOM 1541 C C . VAL A 1 195 ? -2.410 13.712 -5.869 1.00 76.31 195 VAL A C 1
ATOM 1543 O O . VAL A 1 195 ? -1.635 14.648 -6.033 1.00 76.31 195 VAL A O 1
ATOM 1546 N N . SER A 1 196 ? -3.535 13.836 -5.157 1.00 72.94 196 SER A N 1
ATOM 1547 C CA . SER A 1 196 ? -3.878 15.032 -4.381 1.00 72.94 196 SER A CA 1
ATOM 1548 C C . SER A 1 196 ? -2.810 15.340 -3.320 1.00 72.94 196 SER A C 1
ATOM 1550 O O . SER A 1 196 ? -2.315 14.406 -2.683 1.00 72.94 196 SER A O 1
ATOM 1552 N N . PRO A 1 197 ? -2.520 16.624 -3.030 1.00 69.75 197 PRO A N 1
ATOM 1553 C CA . PRO A 1 197 ? -1.562 17.013 -1.989 1.00 69.75 197 PRO A CA 1
ATOM 1554 C C . PRO A 1 197 ? -1.896 16.454 -0.594 1.00 69.75 197 PRO A C 1
ATOM 1556 O O . PRO A 1 197 ? -1.018 16.355 0.255 1.00 69.75 197 PRO A O 1
ATOM 1559 N N . ASN A 1 198 ? -3.146 16.038 -0.359 1.00 69.31 198 ASN A N 1
ATOM 1560 C CA . ASN A 1 198 ? -3.600 15.500 0.927 1.00 69.31 198 ASN A CA 1
ATOM 1561 C C . ASN A 1 198 ? -3.336 13.986 1.101 1.00 69.31 198 ASN A C 1
ATOM 1563 O O . ASN A 1 198 ? -3.693 13.398 2.125 1.00 69.31 198 ASN A O 1
ATOM 1567 N N . GLN A 1 199 ? -2.754 13.314 0.104 1.00 69.56 199 GLN A N 1
ATOM 1568 C CA . GLN A 1 199 ? -2.378 11.900 0.176 1.00 69.56 199 GLN A CA 1
ATOM 1569 C C . GLN A 1 199 ? -0.863 11.787 0.419 1.00 69.56 199 GLN A C 1
ATOM 1571 O O . GLN A 1 199 ? -0.075 11.810 -0.517 1.00 69.56 199 GLN A O 1
ATOM 1576 N N . SER A 1 200 ? -0.440 11.647 1.680 1.00 62.00 200 SER A N 1
ATOM 1577 C CA . SER A 1 200 ? 0.990 11.584 2.047 1.00 62.00 200 SER A CA 1
ATOM 1578 C C . SER A 1 200 ? 1.568 10.172 2.188 1.00 62.00 200 SER A C 1
ATOM 1580 O O . SER A 1 200 ? 2.769 10.009 2.395 1.00 62.00 200 SER A O 1
ATOM 1582 N N . ALA A 1 201 ? 0.750 9.122 2.072 1.00 61.72 201 ALA A N 1
ATOM 1583 C CA . ALA A 1 201 ? 1.230 7.747 2.176 1.00 61.72 201 ALA A CA 1
ATOM 1584 C C . ALA A 1 201 ? 1.801 7.247 0.837 1.00 61.72 201 ALA A C 1
ATOM 1586 O O . ALA A 1 201 ? 1.186 7.424 -0.210 1.00 61.72 201 ALA A O 1
ATOM 1587 N N . PHE A 1 202 ? 2.944 6.554 0.888 1.00 63.91 202 PHE A N 1
ATOM 1588 C CA . PHE A 1 202 ? 3.585 5.875 -0.254 1.00 63.91 202 PHE A CA 1
ATOM 1589 C C . PHE A 1 202 ? 4.113 6.779 -1.387 1.00 63.91 202 PHE A C 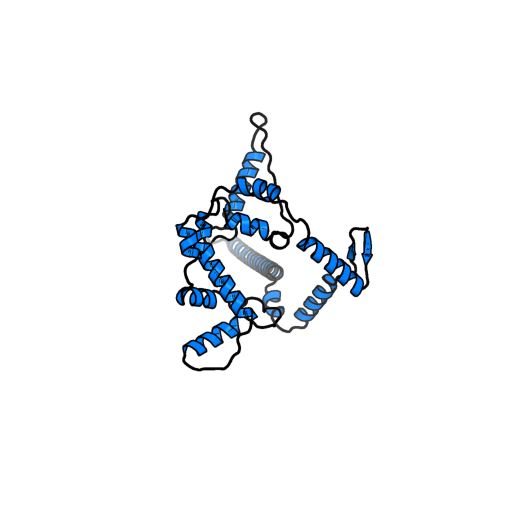1
ATOM 1591 O O . PHE A 1 202 ? 4.466 6.276 -2.455 1.00 63.91 202 PHE A O 1
ATOM 1598 N N . ILE A 1 203 ? 4.268 8.083 -1.142 1.00 65.38 203 ILE A N 1
ATOM 1599 C CA . ILE A 1 203 ? 4.892 9.036 -2.073 1.00 65.38 203 ILE A CA 1
ATOM 1600 C C . ILE A 1 203 ? 6.266 9.435 -1.541 1.00 65.38 203 ILE A C 1
ATOM 1602 O O . ILE A 1 203 ? 6.453 9.661 -0.348 1.00 65.38 203 ILE A O 1
ATOM 1606 N N . LEU A 1 204 ? 7.263 9.493 -2.426 1.00 63.28 204 LEU A N 1
ATOM 1607 C CA . LEU A 1 204 ? 8.612 9.891 -2.032 1.00 63.28 204 LEU A CA 1
ATOM 1608 C C . LEU A 1 204 ? 8.637 11.382 -1.683 1.00 63.28 204 LEU A C 1
ATOM 1610 O O . LEU A 1 204 ? 8.285 12.203 -2.521 1.00 63.28 204 LEU A O 1
ATOM 1614 N N . GLY A 1 205 ? 9.112 11.701 -0.479 1.00 62.31 205 GLY A N 1
ATOM 1615 C CA . GLY A 1 205 ? 9.247 13.077 0.004 1.00 62.31 205 GLY A CA 1
ATOM 1616 C C . GLY A 1 205 ? 8.083 13.566 0.867 1.00 62.31 205 GLY A C 1
ATOM 1617 O O . GLY A 1 205 ? 8.183 14.661 1.405 1.00 62.31 205 GLY A O 1
ATOM 1618 N N . LEU A 1 206 ? 7.026 12.764 1.045 1.00 65.69 206 LEU A N 1
ATOM 1619 C CA . LEU A 1 206 ? 5.937 13.051 1.982 1.00 65.69 206 LEU A CA 1
ATOM 1620 C C . LEU A 1 206 ? 6.040 12.131 3.198 1.00 65.69 206 LEU A C 1
ATOM 1622 O O . LEU A 1 206 ? 6.277 10.925 3.064 1.00 65.69 206 LEU A O 1
ATOM 1626 N N . HIS A 1 207 ? 5.893 12.699 4.393 1.00 66.94 207 HIS A N 1
ATOM 1627 C CA . HIS A 1 207 ? 5.980 11.947 5.635 1.00 66.94 207 HIS A CA 1
ATOM 1628 C C . HIS A 1 207 ? 4.580 11.660 6.174 1.00 66.94 207 HIS A C 1
ATOM 1630 O O . HIS A 1 207 ? 3.706 12.518 6.196 1.00 66.94 207 HIS A O 1
ATOM 1636 N N . ILE A 1 208 ? 4.375 10.450 6.704 1.00 71.62 208 ILE A N 1
ATOM 1637 C CA . ILE A 1 208 ? 3.092 10.058 7.314 1.00 71.62 208 ILE A CA 1
ATOM 1638 C C . ILE A 1 208 ? 2.659 11.001 8.451 1.00 71.62 208 ILE A C 1
ATOM 1640 O O . ILE A 1 208 ? 1.471 11.128 8.739 1.00 71.62 208 ILE A O 1
ATOM 1644 N N . PHE A 1 209 ? 3.624 11.679 9.079 1.00 75.38 209 PHE A N 1
ATOM 1645 C CA . PHE A 1 209 ? 3.379 12.664 10.125 1.00 75.38 209 PHE A CA 1
ATOM 1646 C C . PHE A 1 209 ? 2.601 13.886 9.627 1.00 75.38 209 PHE A C 1
ATOM 1648 O O . PHE A 1 209 ? 1.810 14.423 10.398 1.00 75.38 209 PHE A O 1
ATOM 1655 N N . ASP A 1 210 ? 2.732 14.262 8.354 1.00 74.12 210 ASP A N 1
ATOM 1656 C CA . ASP A 1 210 ? 2.024 15.412 7.784 1.00 74.12 210 ASP A CA 1
ATOM 1657 C C . ASP A 1 210 ? 0.503 15.187 7.845 1.00 74.12 210 ASP A C 1
ATOM 1659 O O . ASP A 1 210 ? -0.246 16.036 8.327 1.00 74.12 210 ASP A O 1
ATOM 1663 N N . ASN A 1 211 ? 0.038 13.980 7.494 1.00 74.94 211 ASN A N 1
ATOM 1664 C CA . ASN A 1 211 ? -1.383 13.623 7.610 1.00 74.94 211 ASN A CA 1
ATOM 1665 C C . ASN A 1 211 ? -1.860 13.524 9.058 1.00 74.94 211 ASN A C 1
ATOM 1667 O O . ASN A 1 211 ? -3.019 13.824 9.344 1.00 74.94 211 ASN A O 1
ATOM 1671 N N . VAL A 1 212 ? -0.992 13.084 9.970 1.00 80.50 212 VAL A N 1
ATOM 1672 C CA . VAL A 1 212 ? -1.326 13.003 11.396 1.00 80.50 212 VAL A CA 1
ATOM 1673 C C . VAL A 1 212 ? -1.564 14.404 11.953 1.00 80.50 212 VAL A C 1
ATOM 1675 O O . VAL A 1 212 ? -2.555 14.609 12.649 1.00 80.50 212 VAL A O 1
ATOM 1678 N N . ILE A 1 213 ? -0.719 15.375 11.600 1.00 82.75 213 ILE A N 1
ATOM 1679 C CA . ILE A 1 213 ? -0.864 16.775 12.021 1.00 82.75 213 ILE A CA 1
ATOM 1680 C C . ILE A 1 213 ? -2.176 17.365 11.495 1.00 82.75 213 ILE A C 1
ATOM 1682 O O . ILE A 1 213 ? -2.956 17.893 12.286 1.00 82.75 213 ILE A O 1
ATOM 1686 N N . VAL A 1 214 ? -2.470 17.198 10.201 1.00 83.19 214 VAL A N 1
ATOM 1687 C CA . VAL A 1 214 ? -3.725 17.682 9.593 1.00 83.19 214 VAL A CA 1
ATOM 1688 C C . VAL A 1 214 ? -4.953 17.054 10.265 1.00 83.19 214 VAL A C 1
ATOM 1690 O O . VAL A 1 214 ? -5.934 17.741 10.550 1.00 83.19 214 VAL A O 1
ATOM 1693 N N . ALA A 1 215 ? -4.909 15.754 10.572 1.00 84.12 215 ALA A N 1
ATOM 1694 C CA . ALA A 1 215 ? -5.993 15.078 11.280 1.00 84.12 215 ALA A CA 1
ATOM 1695 C C . ALA A 1 215 ? -6.164 15.594 12.720 1.00 84.12 215 ALA A C 1
ATOM 1697 O O . ALA A 1 215 ? -7.295 15.794 13.168 1.00 84.12 215 ALA A O 1
ATOM 1698 N N . PHE A 1 216 ? -5.064 15.835 13.439 1.00 84.38 216 PHE A N 1
ATOM 1699 C CA . PHE A 1 216 ? -5.102 16.424 14.779 1.00 84.38 216 PHE A CA 1
ATOM 1700 C C . PHE A 1 216 ? -5.698 17.831 14.766 1.00 84.38 216 PHE A C 1
ATOM 1702 O O . PHE A 1 216 ? -6.532 18.134 15.617 1.00 84.38 216 PHE A O 1
ATOM 1709 N N . GLU A 1 217 ? -5.327 18.666 13.798 1.00 85.44 217 GLU A N 1
ATOM 1710 C CA . GLU A 1 217 ? -5.882 20.011 13.641 1.00 85.44 217 GLU A CA 1
ATOM 1711 C C . GLU A 1 217 ? -7.387 19.968 13.344 1.00 85.44 217 GLU A C 1
ATOM 1713 O O . GLU A 1 217 ? -8.168 20.662 13.997 1.00 85.44 217 GLU A O 1
ATOM 1718 N N . ALA A 1 218 ? -7.825 19.089 12.437 1.00 84.25 218 ALA A N 1
ATOM 1719 C CA . ALA A 1 218 ? -9.243 18.901 12.130 1.00 84.25 218 ALA A CA 1
ATOM 1720 C C . ALA A 1 218 ? -10.056 18.466 13.364 1.00 84.25 218 ALA A C 1
ATOM 1722 O O . ALA A 1 218 ? -11.124 19.016 13.635 1.00 84.25 218 ALA A O 1
ATOM 1723 N N . LEU A 1 219 ? -9.539 17.516 14.152 1.00 84.25 219 LEU A N 1
ATOM 1724 C CA . LEU A 1 219 ? -10.174 17.067 15.396 1.00 84.25 219 LEU A CA 1
ATOM 1725 C C . LEU A 1 219 ? -10.173 18.153 16.476 1.00 84.25 219 LEU A C 1
ATOM 1727 O O . LEU A 1 219 ? -11.153 18.300 17.205 1.00 84.25 219 LEU A O 1
ATOM 1731 N N . HIS A 1 220 ? -9.104 18.941 16.566 1.00 84.00 220 HIS A N 1
ATOM 1732 C CA . HIS A 1 220 ? -9.014 20.062 17.496 1.00 84.00 220 HIS A CA 1
ATOM 1733 C C . HIS A 1 220 ? -10.037 21.156 17.165 1.00 84.00 220 HIS A C 1
ATOM 1735 O O . HIS A 1 220 ? -10.727 21.655 18.055 1.00 84.00 220 HIS A O 1
ATOM 1741 N N . LEU A 1 221 ? -10.194 21.485 15.879 1.00 81.50 221 LEU A N 1
ATOM 1742 C CA . LEU A 1 221 ? -11.216 22.416 15.401 1.00 81.50 221 LEU A CA 1
ATOM 1743 C C . LEU A 1 221 ? -12.628 21.911 15.701 1.00 81.50 221 LEU A C 1
ATOM 1745 O O . LEU A 1 221 ? -13.480 22.716 16.063 1.00 81.50 221 LEU A O 1
ATOM 1749 N N . LEU A 1 222 ? -12.874 20.605 15.592 1.00 79.94 222 LEU A N 1
ATOM 1750 C CA . LEU A 1 222 ? -14.149 19.994 15.977 1.00 79.94 222 LEU A CA 1
ATOM 1751 C C . LEU A 1 222 ? -14.399 20.077 17.490 1.00 79.94 222 LEU A C 1
ATOM 1753 O O . LEU A 1 222 ? -15.515 20.377 17.906 1.00 79.94 222 LEU A O 1
ATOM 1757 N N . GLY A 1 223 ? -13.368 19.856 18.312 1.00 73.19 223 GLY A N 1
ATOM 1758 C CA . GLY A 1 223 ? -13.478 19.855 19.775 1.00 73.19 223 GLY A CA 1
ATOM 1759 C C . GLY A 1 223 ? -13.650 21.238 20.413 1.00 73.19 223 GLY A C 1
ATOM 1760 O O . GLY A 1 223 ? -14.272 21.348 21.466 1.00 73.19 223 GLY A O 1
ATOM 1761 N N . ASN A 1 224 ? -13.139 22.299 19.779 1.00 73.31 224 ASN A N 1
ATOM 1762 C CA . ASN A 1 224 ? -13.094 23.646 20.365 1.00 73.31 224 ASN A CA 1
ATOM 1763 C C . ASN A 1 224 ? -14.196 24.608 19.885 1.00 73.31 224 ASN A C 1
ATOM 1765 O O . ASN A 1 224 ? -14.219 25.774 20.292 1.00 73.31 224 ASN A O 1
ATOM 1769 N N . ARG A 1 225 ? -15.129 24.166 19.033 1.00 66.56 225 ARG A N 1
ATOM 1770 C CA . ARG A 1 225 ? -16.221 25.023 18.537 1.00 66.56 225 ARG A CA 1
ATOM 1771 C C . ARG A 1 225 ? -17.401 25.031 19.512 1.00 66.56 225 ARG A C 1
ATOM 1773 O O . ARG A 1 225 ? -17.918 23.990 19.903 1.00 66.56 225 ARG A O 1
ATOM 1780 N N . LYS A 1 226 ? -17.874 26.230 19.871 1.00 60.41 226 LYS A N 1
ATOM 1781 C CA . LYS A 1 226 ? -19.122 26.424 20.627 1.00 60.41 226 LYS A CA 1
ATOM 1782 C C . LYS A 1 226 ? -20.334 26.360 19.685 1.00 60.41 226 LYS A C 1
ATOM 1784 O O . LYS A 1 226 ? -20.270 26.880 18.573 1.00 60.41 226 LYS A O 1
ATOM 1789 N N . LYS A 1 227 ? -21.426 25.738 20.160 1.00 54.72 227 LYS A N 1
ATOM 1790 C CA . LYS A 1 227 ? -22.753 25.633 19.513 1.00 54.72 227 LYS A CA 1
ATOM 1791 C C . LYS A 1 227 ? -23.121 26.929 18.772 1.00 54.72 227 LYS A C 1
ATOM 1793 O O . LYS A 1 227 ? -23.275 27.955 19.429 1.00 54.72 227 LYS A O 1
ATOM 1798 N N . GLY A 1 228 ? -23.305 26.879 17.447 1.00 57.50 228 GLY A N 1
ATOM 1799 C CA . GLY A 1 228 ? -23.976 27.984 16.747 1.00 57.50 228 GLY A CA 1
ATOM 1800 C C . GLY A 1 228 ? -23.698 28.215 15.260 1.00 57.50 228 GLY A C 1
ATOM 1801 O O . GLY A 1 228 ? -24.437 28.987 14.662 1.00 57.50 228 GLY A O 1
ATOM 1802 N N . SER A 1 229 ? -22.699 27.599 14.616 1.00 58.78 229 SER A N 1
ATOM 1803 C CA . SER A 1 229 ? -22.515 27.805 13.167 1.00 58.78 229 SER A CA 1
ATOM 1804 C C . SER A 1 229 ? -21.941 26.570 12.475 1.00 58.78 229 SER A C 1
ATOM 1806 O O . SER A 1 229 ? -20.737 26.331 12.527 1.00 58.78 229 SER A O 1
ATOM 1808 N N . LYS A 1 230 ? -22.852 25.818 11.837 1.00 64.12 230 LYS A N 1
ATOM 1809 C CA . LYS A 1 230 ? -22.680 24.553 11.095 1.00 64.12 230 LYS A CA 1
ATOM 1810 C C . LYS A 1 230 ? -22.140 23.381 11.927 1.00 64.12 230 LYS A C 1
ATOM 1812 O O . LYS A 1 230 ? -21.036 23.428 12.458 1.00 64.12 230 LYS A O 1
ATOM 1817 N N . ASP A 1 231 ? -22.922 22.306 11.989 1.00 69.75 231 ASP A N 1
ATOM 1818 C CA . ASP A 1 231 ? -22.498 21.043 12.587 1.00 69.75 231 ASP A CA 1
ATOM 1819 C C . ASP A 1 231 ? -21.500 20.357 11.649 1.00 69.75 231 ASP A C 1
ATOM 1821 O O . ASP A 1 231 ? -21.801 20.072 10.489 1.00 69.75 231 ASP A O 1
ATOM 1825 N N . PHE A 1 232 ? -20.286 20.123 12.140 1.00 72.88 232 PHE A N 1
ATOM 1826 C CA . PHE A 1 232 ? -19.258 19.376 11.424 1.00 72.88 232 PHE A CA 1
ATOM 1827 C C . PHE A 1 232 ? -19.133 17.981 12.039 1.00 72.88 232 PHE A C 1
ATOM 1829 O O . PHE A 1 232 ? -19.190 17.824 13.258 1.00 72.88 232 PHE A O 1
ATOM 1836 N N . ALA A 1 233 ? -18.927 16.969 11.198 1.00 78.81 233 ALA A N 1
ATOM 1837 C CA . ALA A 1 233 ? -18.706 15.590 11.615 1.00 78.81 233 ALA A CA 1
ATOM 1838 C C . ALA A 1 233 ? -17.407 15.056 11.003 1.00 78.81 233 ALA A C 1
ATOM 1840 O O . ALA A 1 233 ? -17.077 15.367 9.858 1.00 78.81 233 ALA A O 1
ATOM 1841 N N . ALA A 1 234 ? -16.680 14.237 11.763 1.00 80.06 234 ALA A N 1
ATOM 1842 C CA . ALA A 1 234 ? -15.542 13.484 11.254 1.00 80.06 234 ALA A CA 1
ATOM 1843 C C . ALA A 1 234 ? -16.002 12.085 10.834 1.00 80.06 234 ALA A C 1
ATOM 1845 O O . ALA A 1 234 ? -16.580 11.352 11.635 1.00 80.06 234 ALA A O 1
ATOM 1846 N N . LEU A 1 235 ? -15.708 11.706 9.591 1.00 81.88 235 LEU A N 1
ATOM 1847 C CA . LEU A 1 235 ? -15.978 10.372 9.066 1.00 81.88 235 LEU A CA 1
ATOM 1848 C C . LEU A 1 235 ? -14.656 9.623 8.887 1.00 81.88 235 LEU A C 1
ATOM 1850 O O . LEU A 1 235 ? -13.812 10.024 8.086 1.00 81.88 235 LEU A O 1
ATOM 1854 N N . LYS A 1 236 ? -14.481 8.525 9.626 1.00 82.56 236 LYS A N 1
ATOM 1855 C CA . LYS A 1 236 ? -13.347 7.614 9.454 1.00 82.56 236 LYS A CA 1
ATOM 1856 C C . LYS A 1 236 ? -13.788 6.430 8.603 1.00 82.56 236 LYS A C 1
ATOM 1858 O O . LYS A 1 236 ? -14.621 5.640 9.034 1.00 82.56 236 LYS A O 1
ATOM 1863 N N . LEU A 1 237 ? -13.202 6.309 7.418 1.00 83.06 237 LEU A N 1
ATOM 1864 C CA . LEU A 1 237 ? -13.396 5.174 6.522 1.00 83.06 237 LEU A CA 1
ATOM 1865 C C . LEU A 1 237 ? -12.179 4.254 6.620 1.00 83.06 237 LEU A C 1
ATOM 1867 O O . LEU A 1 237 ? -11.046 4.728 6.537 1.00 83.06 237 LEU A O 1
ATOM 1871 N N . ASP A 1 238 ? -12.412 2.957 6.806 1.00 77.56 238 ASP A N 1
ATOM 1872 C CA . ASP A 1 238 ? -11.367 1.932 6.805 1.00 77.56 238 ASP A CA 1
ATOM 1873 C C . ASP A 1 238 ? -11.705 0.852 5.774 1.00 77.56 238 ASP A C 1
ATOM 1875 O O . ASP A 1 238 ? -12.860 0.446 5.637 1.00 77.56 238 ASP A O 1
ATOM 1879 N N . MET A 1 239 ? -10.700 0.410 5.022 1.00 74.44 239 MET A N 1
ATOM 1880 C CA . MET A 1 239 ? -10.863 -0.565 3.946 1.00 74.44 239 MET A CA 1
ATOM 1881 C C . MET A 1 239 ? -10.243 -1.895 4.359 1.00 74.44 239 MET A C 1
ATOM 1883 O O . MET A 1 239 ? -9.022 -2.026 4.459 1.00 74.44 239 MET A O 1
ATOM 1887 N N . SER A 1 240 ? -11.071 -2.928 4.531 1.00 68.38 240 SER A N 1
ATOM 1888 C CA . SER A 1 240 ? -10.564 -4.267 4.828 1.00 68.38 240 SER A CA 1
ATOM 1889 C C . SER A 1 240 ? -9.805 -4.829 3.623 1.00 68.38 240 SER A C 1
ATOM 1891 O O . SER A 1 240 ? -10.393 -4.994 2.552 1.00 68.38 240 SER A O 1
ATOM 1893 N N . LYS A 1 241 ? -8.525 -5.180 3.802 1.00 67.69 241 LYS A N 1
ATOM 1894 C CA . LYS A 1 241 ? -7.703 -5.864 2.785 1.00 67.69 241 LYS A CA 1
ATOM 1895 C C . LYS A 1 241 ? -7.764 -5.170 1.411 1.00 67.69 241 LYS A C 1
ATOM 1897 O O . LYS A 1 241 ? -8.043 -5.825 0.412 1.00 67.69 241 LYS A O 1
ATOM 1902 N N . ALA A 1 242 ? -7.482 -3.864 1.368 1.00 63.94 242 ALA A N 1
ATOM 1903 C CA . ALA A 1 242 ? -7.603 -3.029 0.166 1.00 63.94 242 ALA A CA 1
ATOM 1904 C C . ALA A 1 242 ? -7.056 -3.701 -1.109 1.00 63.94 242 ALA A C 1
ATOM 1906 O O . ALA A 1 242 ? -7.796 -3.855 -2.068 1.00 63.94 242 ALA A O 1
ATOM 1907 N N . TYR A 1 243 ? -5.821 -4.217 -1.096 1.00 65.19 243 TYR A N 1
ATOM 1908 C CA . TYR A 1 243 ? -5.225 -4.875 -2.270 1.00 65.19 243 TYR A CA 1
ATOM 1909 C C . TYR A 1 243 ? -5.883 -6.200 -2.676 1.00 65.19 243 TYR A C 1
ATOM 1911 O O . TYR A 1 243 ? -5.798 -6.586 -3.835 1.00 65.19 243 TYR A O 1
ATOM 1919 N N . GLY A 1 244 ? -6.538 -6.893 -1.743 1.00 65.31 244 GLY A N 1
ATOM 1920 C CA . GLY A 1 244 ? -7.208 -8.163 -2.017 1.00 65.31 244 GLY A CA 1
ATOM 1921 C C . GLY A 1 244 ? -8.619 -8.014 -2.581 1.00 65.31 244 GLY A C 1
ATOM 1922 O O . GLY A 1 244 ? -9.197 -9.002 -3.007 1.00 65.31 244 GLY A O 1
ATOM 1923 N N . ARG A 1 245 ? -9.180 -6.800 -2.583 1.00 68.56 245 ARG A N 1
ATOM 1924 C CA . ARG A 1 245 ? -10.544 -6.529 -3.069 1.00 68.56 245 ARG A CA 1
ATOM 1925 C C . ARG A 1 245 ? -10.585 -5.589 -4.277 1.00 68.56 245 ARG A C 1
ATOM 1927 O O . ARG A 1 245 ? -11.668 -5.225 -4.725 1.00 68.56 245 ARG A O 1
ATOM 1934 N N . ILE A 1 246 ? -9.428 -5.174 -4.803 1.00 74.25 246 ILE A N 1
ATOM 1935 C CA . ILE A 1 246 ? -9.368 -4.323 -5.998 1.00 74.25 246 ILE A CA 1
ATOM 1936 C C . ILE A 1 246 ? -9.812 -5.134 -7.217 1.00 74.25 246 ILE A C 1
ATOM 1938 O O . ILE A 1 246 ? -9.255 -6.187 -7.517 1.00 74.25 246 ILE A O 1
ATOM 1942 N N . LYS A 1 247 ? -10.794 -4.607 -7.951 1.00 77.69 247 LYS A N 1
ATOM 1943 C CA . LYS A 1 247 ? -11.256 -5.181 -9.217 1.00 77.69 247 LYS A CA 1
ATOM 1944 C C . LYS A 1 247 ? -10.420 -4.656 -10.378 1.00 77.69 247 LYS A C 1
ATOM 1946 O O . LYS A 1 247 ? -10.296 -3.446 -10.555 1.00 77.69 247 LYS A O 1
ATOM 1951 N N . TRP A 1 248 ? -9.903 -5.561 -11.206 1.00 78.06 248 TRP A N 1
ATOM 1952 C CA . TRP A 1 248 ? -9.069 -5.203 -12.358 1.00 78.06 248 TRP A CA 1
ATOM 1953 C C . TRP A 1 248 ? -9.796 -4.320 -13.374 1.00 78.06 248 TRP A C 1
ATOM 1955 O O . TRP A 1 248 ? -9.213 -3.341 -13.823 1.00 78.06 248 TRP A O 1
ATOM 1965 N N . GLY A 1 249 ? -11.082 -4.578 -13.647 1.00 79.44 249 GLY A N 1
ATOM 1966 C CA . GLY A 1 249 ? -11.879 -3.730 -14.544 1.00 79.44 249 GLY A CA 1
ATOM 1967 C C . GLY A 1 249 ? -12.002 -2.279 -14.061 1.00 79.44 249 GLY A C 1
ATOM 1968 O O . GLY A 1 249 ? -11.972 -1.354 -14.865 1.00 79.44 249 GLY A O 1
ATOM 1969 N N . PHE A 1 250 ? -12.043 -2.052 -12.742 1.00 79.00 250 PHE A N 1
ATOM 1970 C CA . PHE A 1 250 ? -12.013 -0.699 -12.177 1.00 79.00 250 PHE A CA 1
ATOM 1971 C C . PHE A 1 250 ? -10.658 -0.020 -12.404 1.00 79.00 250 PHE A C 1
ATOM 1973 O O . PHE A 1 250 ? -10.615 1.138 -12.812 1.00 79.00 250 PHE A O 1
ATOM 1980 N N . VAL A 1 251 ? -9.555 -0.742 -12.178 1.00 79.75 251 VAL A N 1
ATOM 1981 C CA . VAL A 1 251 ? -8.199 -0.225 -12.423 1.00 79.75 251 VAL A CA 1
ATOM 1982 C C . VAL A 1 251 ? -8.014 0.110 -13.899 1.00 79.75 251 VAL A C 1
ATOM 1984 O O . VAL A 1 251 ? -7.573 1.207 -14.224 1.00 79.75 251 VAL A O 1
ATOM 1987 N N . GLU A 1 252 ? -8.399 -0.795 -14.794 1.00 80.31 252 GLU A N 1
ATOM 1988 C CA . GLU A 1 252 ? -8.304 -0.592 -16.237 1.00 80.31 252 GLU A CA 1
ATOM 1989 C C . GLU A 1 252 ? -9.110 0.628 -16.691 1.00 80.31 252 GLU A C 1
ATOM 1991 O O . GLU A 1 252 ? -8.602 1.463 -17.435 1.00 80.31 252 GLU A O 1
ATOM 1996 N N . MET A 1 253 ? -10.336 0.791 -16.196 1.00 79.12 253 MET A N 1
ATOM 1997 C CA . MET A 1 253 ? -11.173 1.928 -16.563 1.00 79.12 253 MET A CA 1
ATOM 1998 C C . MET A 1 253 ? -10.637 3.264 -16.025 1.00 79.12 253 MET A C 1
ATOM 2000 O O . MET A 1 253 ? -10.808 4.294 -16.673 1.00 79.12 253 MET A O 1
ATOM 2004 N N . ILE A 1 254 ? -9.963 3.266 -14.869 1.00 80.69 254 ILE A N 1
ATOM 2005 C CA . ILE A 1 254 ? -9.246 4.451 -14.370 1.00 80.69 254 ILE A CA 1
ATOM 2006 C C . ILE A 1 254 ? -8.051 4.783 -15.259 1.00 80.69 254 ILE A C 1
ATOM 2008 O O . ILE A 1 254 ? -7.830 5.953 -15.545 1.00 80.69 254 ILE A O 1
ATOM 2012 N N . LEU A 1 255 ? -7.285 3.774 -15.677 1.00 79.00 255 LEU A N 1
ATOM 2013 C CA . LEU A 1 255 ? -6.097 3.970 -16.510 1.00 79.00 255 LEU A CA 1
ATOM 2014 C C . LEU A 1 255 ? -6.443 4.377 -17.953 1.00 79.00 255 LEU A C 1
ATOM 2016 O O . LEU A 1 255 ? -5.623 5.015 -18.604 1.00 79.00 255 LEU A O 1
ATOM 2020 N N . ARG A 1 256 ? -7.628 4.005 -18.456 1.00 76.25 256 ARG A N 1
ATOM 2021 C CA . ARG A 1 256 ? -8.101 4.325 -19.818 1.00 76.25 256 ARG A CA 1
ATOM 2022 C C . ARG A 1 256 ? -8.805 5.679 -19.951 1.00 76.25 256 ARG A C 1
ATOM 2024 O O . ARG A 1 256 ? -8.966 6.137 -21.080 1.00 76.25 256 ARG A O 1
ATOM 2031 N N . LYS A 1 257 ? -9.289 6.263 -18.853 1.00 67.19 257 LYS A N 1
ATOM 2032 C CA . LYS A 1 257 ? -9.966 7.570 -18.857 1.00 67.19 257 LYS A CA 1
ATOM 2033 C C . LYS A 1 257 ? -8.968 8.716 -18.906 1.00 67.19 257 LYS A C 1
ATOM 2035 O O . LYS A 1 257 ? -9.321 9.713 -19.569 1.00 67.19 257 LYS A O 1
#

Organism: NCBI:txid43782